Protein AF-A0A2U1ABF1-F1 (afdb_monomer_lite)

Sequence (364 aa):
KVMQVAENGKTTQSYSYDISGQLATADYGAGKETFLWDGLALLSRNNLKYVNEPAVTGGNPILAGDKMLFDDMLGNTLGVKDGEKFSAIDRDAFGELKPGEKPNLSVNFFTGKPEIDGLGYSFLFRNYRADLGKWQTSDPLGYPDGWNNLTYCNNASTVAFDSLGLAQGYCIDYVPTGNYDPYTGDPITTPTIVTCSKDKWNNFDFTAHYFVGNGAERTLTSMGLKSAVWEVIEKSVLYRKGGLEDQLNELARSAVNTSYKTGSVTLPTYNTRNTYDFSEASWPIRKATLMTASRISVSWSFDEARQVFDYTFTGGIDFTFHDVFSDPADLDSFGLDRLDFPHSNPFIITDNWSVTTSGSGYIE

Organism: NCBI:txid172901

Foldseek 3Di:
DDAFDDDPNHTQKGWDADLQQHTAKICRPVDIWGWDDDQLATQDIHPWGFDWDDALLGTAGQDTRQKGFDADNQRFGQWIDDPNDIDGFDADLLLHGDPPDDDPQSHGDDSNFTQDPPQGTDARQFTDDSVVQWTPDFAPLHALPHDPRIHALVPVSNAWHDSHSHATSFGQDFDQPVDADPPPRHGHTDRDRDLDQDLADASNSLQSCLQAVLQEAAECRSRNLVVLQVVCCVDPADPDDVHPQVVVVVVLQVPDDPVDQKDKDKDAWDKDWDWDASCRSYVQQGIWIKIKTWIKMKIWHQDPVVRKIKMKMKTKMKIKIKGKRADSVPCVVSVNVVNRRPSRDIYMYIDMDMDMDMDMDIGD

Radius of gyration: 29.71 Å; chains: 1; bounding box: 79×30×88 Å

pLDDT: mean 87.44, std 14.52, range [37.34, 98.56]

Secondary structure (DSSP, 8-state):
---EEEETTEEEEEEEE-TTS-EEEEE-SS-EEEEEEETTEEEEETTEEEEEE--TTS-EEEEETTEEEEE-TT--EEEEEETTEEEE--B-TTSPBSTTPPP-TTT-EETTEEEETTTEEE-SS-EEEGGGTEESS--TTSSTT-S-TTBSGGG-TTTEE-SSSSS-EEEEEEEEEEEE-TTT-PEEEEEEE-----SS--HHHHHHHHHHSTT--EETTTTT-HHHHHHHHIIIIISSTTSHHHHHHHHHHHH--TTSSEEEEEPPPEEEEEEEE-TTT-TTT-EEEEEEEEEEEEEEEEETTTTEEEEEEEEEEEEEEEEEE--SS-GGGGT-GGGS-TT---EEEEEEEEEEEEEEEEE-

Structure (mmCIF, N/CA/C/O backbone):
data_AF-A0A2U1ABF1-F1
#
_entry.id   AF-A0A2U1ABF1-F1
#
loop_
_atom_site.group_PDB
_atom_site.id
_atom_site.type_symbol
_atom_site.label_atom_id
_atom_site.label_alt_id
_atom_site.label_comp_id
_atom_site.label_asym_id
_atom_site.label_entity_id
_atom_site.label_seq_id
_atom_site.pdbx_PDB_ins_code
_atom_site.Cartn_x
_atom_site.Cartn_y
_atom_site.Cartn_z
_atom_site.occupancy
_atom_site.B_iso_or_equiv
_atom_site.auth_seq_id
_atom_site.auth_comp_id
_atom_site.auth_asym_id
_atom_site.auth_atom_id
_atom_site.pdbx_PDB_model_num
ATOM 1 N N . LYS A 1 1 ? 0.878 3.217 18.940 1.00 90.50 1 LYS A N 1
ATOM 2 C CA . LYS A 1 1 ? -0.203 3.105 19.953 1.00 90.50 1 LYS A CA 1
ATOM 3 C C . LYS A 1 1 ? 0.193 3.783 21.253 1.00 90.50 1 LYS A C 1
ATOM 5 O O . LYS A 1 1 ? 1.384 3.939 21.512 1.00 90.50 1 LYS A O 1
ATOM 10 N N . VAL A 1 2 ? -0.791 4.185 22.054 1.00 92.88 2 VAL A N 1
ATOM 11 C CA . VAL A 1 2 ? -0.559 4.783 23.376 1.00 92.88 2 VAL A CA 1
ATOM 12 C C . VAL A 1 2 ? -0.260 3.677 24.387 1.00 92.88 2 VAL A C 1
ATOM 14 O O . VAL A 1 2 ? -1.040 2.739 24.520 1.00 92.88 2 VAL A O 1
ATOM 17 N N . MET A 1 3 ? 0.865 3.786 25.096 1.00 94.19 3 MET A N 1
ATOM 18 C CA . MET A 1 3 ? 1.293 2.801 26.105 1.00 94.19 3 MET A CA 1
ATOM 19 C C . MET A 1 3 ? 0.981 3.241 27.539 1.00 94.19 3 MET A C 1
ATOM 21 O O . MET A 1 3 ? 0.850 2.409 28.430 1.00 94.19 3 MET A O 1
ATOM 25 N N . GLN A 1 4 ? 0.877 4.548 27.779 1.00 93.75 4 GLN A N 1
ATOM 26 C CA . GLN A 1 4 ? 0.606 5.107 29.099 1.00 93.75 4 GLN A CA 1
ATOM 27 C C . GLN A 1 4 ? 0.005 6.507 28.990 1.00 93.75 4 GLN A C 1
ATOM 29 O O . GLN A 1 4 ? 0.307 7.243 28.048 1.00 93.75 4 GLN A O 1
ATOM 34 N N . VAL A 1 5 ? -0.795 6.880 29.985 1.00 91.12 5 VAL A N 1
ATOM 35 C CA . VAL A 1 5 ? -1.262 8.249 30.227 1.00 91.12 5 VAL A CA 1
ATOM 36 C C . VAL A 1 5 ? -0.639 8.722 31.533 1.00 91.12 5 VAL A C 1
ATOM 38 O O . VAL A 1 5 ? -0.603 7.982 32.519 1.00 91.12 5 VAL A O 1
ATOM 41 N N . ALA A 1 6 ? -0.124 9.949 31.537 1.00 90.50 6 ALA A N 1
ATOM 42 C CA . ALA A 1 6 ? 0.472 10.557 32.714 1.00 90.50 6 ALA A CA 1
ATOM 43 C C . ALA A 1 6 ? -0.105 11.950 32.959 1.00 90.50 6 ALA A C 1
ATOM 45 O O . ALA A 1 6 ? -0.214 12.760 32.042 1.00 90.50 6 ALA A O 1
ATOM 46 N N . GLU A 1 7 ? -0.400 12.242 34.221 1.00 88.75 7 GLU A N 1
ATOM 47 C CA . GLU A 1 7 ? -0.808 13.561 34.692 1.00 88.75 7 GLU A CA 1
ATOM 48 C C . GLU A 1 7 ? 0.241 14.070 35.676 1.00 88.75 7 GLU A C 1
ATOM 50 O O . GLU A 1 7 ? 0.648 13.358 36.597 1.00 88.75 7 GLU A O 1
ATOM 55 N N . ASN A 1 8 ? 0.721 15.300 35.475 1.00 91.56 8 ASN A N 1
ATOM 56 C CA . ASN A 1 8 ? 1.749 15.919 36.322 1.00 91.56 8 ASN A CA 1
ATOM 57 C C . ASN A 1 8 ? 3.003 15.039 36.518 1.00 91.56 8 ASN A C 1
ATOM 59 O O . ASN A 1 8 ? 3.579 14.982 37.602 1.00 91.56 8 ASN A O 1
ATOM 63 N N . GLY A 1 9 ? 3.412 14.317 35.469 1.00 87.56 9 GLY A N 1
ATOM 64 C CA . GLY A 1 9 ? 4.584 13.435 35.491 1.00 87.56 9 GLY A CA 1
ATOM 65 C C . GLY A 1 9 ? 4.375 12.092 36.201 1.00 87.56 9 GLY A C 1
ATOM 66 O O . GLY A 1 9 ? 5.309 11.295 36.261 1.00 87.56 9 GLY A O 1
ATOM 67 N N . LYS A 1 10 ? 3.169 11.806 36.707 1.00 90.44 10 LYS A N 1
ATOM 68 C CA . LYS A 1 10 ? 2.809 10.508 37.282 1.00 90.44 10 LYS A CA 1
ATOM 69 C C . LYS A 1 10 ? 1.947 9.728 36.298 1.00 90.44 10 LYS A C 1
ATOM 71 O O . LYS A 1 10 ? 0.915 10.222 35.856 1.00 90.44 10 LYS A O 1
ATOM 76 N N . THR A 1 11 ? 2.343 8.493 36.004 1.00 91.06 11 THR A N 1
ATOM 77 C CA . THR A 1 11 ? 1.519 7.576 35.206 1.00 91.06 11 THR A CA 1
ATOM 78 C C . THR A 1 11 ? 0.228 7.276 35.959 1.00 91.06 11 THR A C 1
ATOM 80 O O . THR A 1 11 ? 0.268 6.805 37.098 1.00 91.06 11 THR A O 1
ATOM 83 N N . THR A 1 12 ? -0.901 7.600 35.339 1.00 92.94 12 THR A N 1
ATOM 84 C CA . THR A 1 12 ? -2.245 7.347 35.866 1.00 92.94 12 THR A CA 1
ATOM 85 C C . THR A 1 12 ? -2.840 6.086 35.263 1.00 92.94 12 THR A C 1
ATOM 87 O O . THR A 1 12 ? -3.609 5.407 35.936 1.00 92.94 12 THR A O 1
ATOM 90 N N . GLN A 1 13 ? -2.468 5.761 34.022 1.00 95.12 13 GLN A N 1
ATOM 91 C CA . GLN A 1 13 ? -2.978 4.599 33.301 1.00 95.12 13 GLN A CA 1
ATOM 92 C C . GLN A 1 13 ? -1.879 3.993 32.426 1.00 95.12 13 GLN A C 1
ATOM 94 O O . GLN A 1 13 ? -1.054 4.724 31.871 1.00 95.12 13 GLN A O 1
ATOM 99 N N . SER A 1 14 ? -1.866 2.672 32.278 1.00 96.50 14 SER A N 1
ATOM 100 C CA . SER A 1 14 ? -0.950 1.963 31.381 1.00 96.50 14 SER A CA 1
ATOM 101 C C . SER A 1 14 ? -1.667 0.880 30.588 1.00 96.50 14 SER A C 1
ATOM 103 O O . SER A 1 14 ? -2.605 0.248 31.072 1.00 96.50 14 SER A O 1
ATOM 105 N N . TYR A 1 15 ? -1.213 0.667 29.359 1.00 97.50 15 TYR A N 1
ATOM 106 C CA . TYR A 1 15 ? -1.810 -0.266 28.416 1.00 97.50 15 TYR A CA 1
ATOM 107 C C . TYR A 1 15 ? -0.736 -1.212 27.904 1.00 97.50 15 TYR A C 1
ATOM 109 O O . TYR A 1 15 ? 0.355 -0.781 27.524 1.00 97.50 15 TYR A O 1
ATOM 117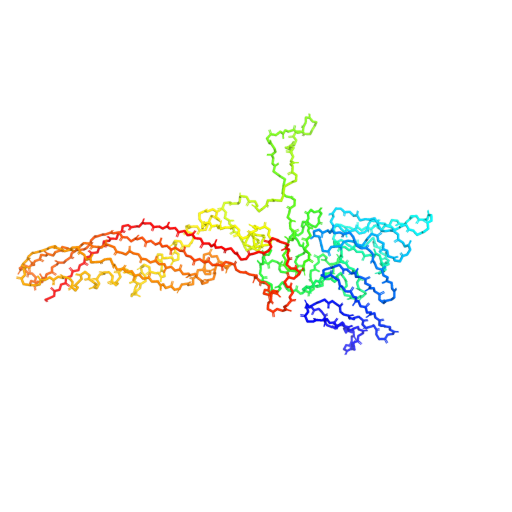 N N . SER A 1 16 ? -1.048 -2.504 27.890 1.00 97.12 16 SER A N 1
ATOM 118 C CA . SER A 1 16 ? -0.188 -3.517 27.288 1.00 97.12 16 SER A CA 1
ATOM 119 C C . SER A 1 16 ? -0.878 -4.134 26.084 1.00 97.12 16 SER A C 1
ATOM 121 O O . SER A 1 16 ? -2.104 -4.257 26.056 1.00 97.12 16 SER A O 1
ATOM 1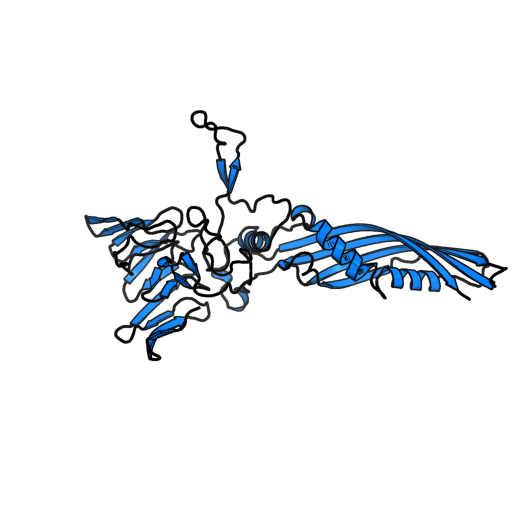23 N N . TYR A 1 17 ? -0.076 -4.509 25.098 1.00 95.75 17 TYR A N 1
ATOM 124 C CA . TYR A 1 17 ? -0.530 -5.099 23.851 1.00 95.75 17 TYR A CA 1
ATOM 125 C C . TYR A 1 17 ? 0.179 -6.434 23.651 1.00 95.75 17 TYR A C 1
ATOM 127 O O . TYR A 1 17 ? 1.306 -6.609 24.125 1.00 95.75 17 TYR A O 1
ATOM 135 N N . ASP A 1 18 ? -0.478 -7.374 22.982 1.00 91.00 18 ASP A N 1
ATOM 136 C CA . ASP A 1 18 ? 0.191 -8.589 22.528 1.00 91.00 18 ASP A CA 1
ATOM 137 C C . ASP A 1 18 ? 1.045 -8.318 21.273 1.00 91.00 18 ASP A C 1
ATOM 139 O O . ASP A 1 18 ? 1.141 -7.186 20.790 1.00 91.00 18 ASP A O 1
ATOM 143 N N . ILE A 1 19 ? 1.695 -9.361 20.748 1.00 83.44 19 ILE A N 1
ATOM 144 C CA . ILE A 1 19 ? 2.564 -9.244 19.567 1.00 83.44 19 ILE A CA 1
ATOM 145 C C . ILE A 1 19 ? 1.801 -8.836 18.301 1.00 83.44 19 ILE A C 1
ATOM 147 O O . ILE A 1 19 ? 2.404 -8.272 17.394 1.00 83.44 19 ILE A O 1
ATOM 151 N N . SER A 1 20 ? 0.485 -9.072 18.263 1.00 79.69 20 SER A N 1
ATOM 152 C CA . SER A 1 20 ? -0.373 -8.652 17.157 1.00 79.69 20 SER A CA 1
ATOM 153 C C . SER A 1 20 ? -0.715 -7.164 17.194 1.00 79.69 20 SER A C 1
ATOM 155 O O . SER A 1 20 ? -1.223 -6.608 16.225 1.00 79.69 20 SER A O 1
ATOM 157 N N . GLY A 1 21 ? -0.453 -6.511 18.328 1.00 88.44 21 GLY A N 1
ATOM 158 C CA . GLY A 1 21 ? -0.900 -5.157 18.604 1.00 88.44 21 GLY A CA 1
ATOM 159 C C . GLY A 1 21 ? -2.279 -5.101 19.256 1.00 88.44 21 GLY A C 1
ATOM 160 O O . GLY A 1 21 ? -2.718 -4.001 19.595 1.00 88.44 21 GLY A O 1
ATOM 161 N N . GLN A 1 22 ? -2.960 -6.225 19.503 1.00 92.81 22 GLN A N 1
ATOM 162 C CA . GLN A 1 22 ? -4.232 -6.212 20.225 1.00 92.81 22 GLN A CA 1
ATOM 163 C C . GLN A 1 22 ? -4.044 -5.781 21.675 1.00 92.81 22 GLN A C 1
ATOM 165 O O . GLN A 1 22 ? -3.045 -6.104 22.318 1.00 92.81 22 GLN A O 1
ATOM 170 N N . LEU A 1 23 ? -5.007 -5.019 22.205 1.00 97.06 23 LEU A N 1
ATOM 171 C CA . LEU A 1 23 ? -4.969 -4.593 23.604 1.00 97.06 23 LEU A CA 1
ATOM 172 C C . LEU A 1 23 ? -5.090 -5.830 24.494 1.00 97.06 23 LEU A C 1
ATOM 174 O O . LEU A 1 23 ? -6.103 -6.515 24.446 1.00 97.06 23 LEU A O 1
ATOM 178 N N . ALA A 1 24 ? -4.085 -6.098 25.320 1.00 97.25 24 ALA A N 1
ATOM 179 C CA . ALA A 1 24 ? -4.082 -7.226 26.243 1.00 97.25 24 ALA A CA 1
ATOM 180 C C . ALA A 1 24 ? -4.594 -6.806 27.625 1.00 97.25 24 ALA A C 1
ATOM 182 O O . ALA A 1 24 ? -5.421 -7.494 28.230 1.00 97.25 24 ALA A O 1
ATOM 183 N N . THR A 1 25 ? -4.125 -5.659 28.133 1.00 97.88 25 THR A N 1
ATOM 184 C CA . THR A 1 25 ? -4.545 -5.143 29.444 1.00 97.88 25 THR A CA 1
ATOM 185 C C . THR A 1 25 ? -4.620 -3.624 29.493 1.00 97.88 25 THR A C 1
ATOM 187 O O . THR A 1 25 ? -3.766 -2.953 28.916 1.00 97.88 25 THR A O 1
ATOM 190 N N . ALA A 1 26 ? -5.539 -3.099 30.302 1.00 97.62 26 ALA A N 1
ATOM 191 C CA . ALA A 1 26 ? -5.568 -1.699 30.730 1.00 97.62 26 ALA A CA 1
ATOM 192 C C . ALA A 1 26 ? -5.464 -1.642 32.260 1.00 97.62 26 ALA A C 1
ATOM 194 O O . ALA A 1 26 ? -6.229 -2.307 32.953 1.00 97.62 26 ALA A O 1
ATOM 195 N N . ASP A 1 27 ? -4.492 -0.910 32.792 1.00 96.75 27 ASP A N 1
ATOM 196 C CA . ASP A 1 27 ? -4.256 -0.744 34.227 1.00 96.75 27 ASP A CA 1
ATOM 197 C C . ASP A 1 27 ? -4.452 0.726 34.595 1.00 96.75 27 ASP A C 1
ATOM 199 O O . ASP A 1 27 ? -3.720 1.590 34.115 1.00 96.75 27 ASP A O 1
ATOM 203 N N . TYR A 1 28 ? -5.438 0.996 35.446 1.00 93.81 28 TYR A N 1
ATOM 204 C CA . TYR A 1 28 ? -5.833 2.334 35.890 1.00 93.81 28 TYR A CA 1
ATOM 205 C C . TYR A 1 28 ? -5.293 2.667 37.293 1.00 93.81 28 TYR A C 1
ATOM 207 O O . TYR A 1 28 ? -5.788 3.571 37.968 1.00 93.81 28 TYR A O 1
ATOM 215 N N . GLY A 1 29 ? -4.354 1.866 37.808 1.00 87.44 29 GLY A N 1
ATOM 216 C CA . GLY A 1 29 ? -3.793 1.948 39.158 1.00 87.44 29 GLY A CA 1
ATOM 217 C C . GLY A 1 29 ? -4.727 1.437 40.262 1.00 87.44 29 GLY A C 1
ATOM 218 O O . GLY A 1 29 ? -4.282 0.733 41.166 1.00 87.44 29 GLY A O 1
ATOM 219 N N . ALA A 1 30 ? -6.022 1.765 40.199 1.00 86.25 30 ALA A N 1
ATOM 220 C CA . ALA A 1 30 ? -7.047 1.283 41.134 1.00 86.25 30 ALA A CA 1
ATOM 221 C C . ALA A 1 30 ? -7.705 -0.037 40.692 1.00 86.25 30 ALA A C 1
ATOM 223 O O . ALA A 1 30 ? -8.377 -0.698 41.484 1.00 86.25 30 ALA A O 1
ATOM 224 N N . GLY A 1 31 ? -7.528 -0.416 39.429 1.00 91.00 31 GLY A N 1
ATOM 225 C CA . GLY A 1 31 ? -8.131 -1.597 38.834 1.00 91.00 31 GLY A CA 1
ATOM 226 C C . GLY A 1 31 ? -7.466 -1.934 37.510 1.00 91.00 31 GLY A C 1
ATOM 227 O O . GLY A 1 31 ? -6.832 -1.083 36.887 1.00 91.00 31 GLY A O 1
ATOM 228 N N . LYS A 1 32 ? -7.615 -3.191 37.095 1.00 95.44 32 LYS A N 1
ATOM 229 C CA . LYS A 1 32 ? -7.028 -3.719 35.869 1.00 95.44 32 LYS A CA 1
ATOM 230 C C . LYS A 1 32 ? -8.081 -4.453 35.061 1.00 95.44 32 LYS A C 1
ATOM 232 O O . LYS A 1 32 ? -8.878 -5.207 35.616 1.00 95.44 32 LYS A O 1
ATOM 237 N N . GLU A 1 33 ? -8.027 -4.262 33.754 1.00 97.56 33 GLU A N 1
ATOM 238 C CA . GLU A 1 33 ? -8.821 -4.987 32.782 1.00 97.56 33 GLU A CA 1
ATOM 239 C C . GLU A 1 33 ? -7.956 -5.897 31.922 1.00 97.56 33 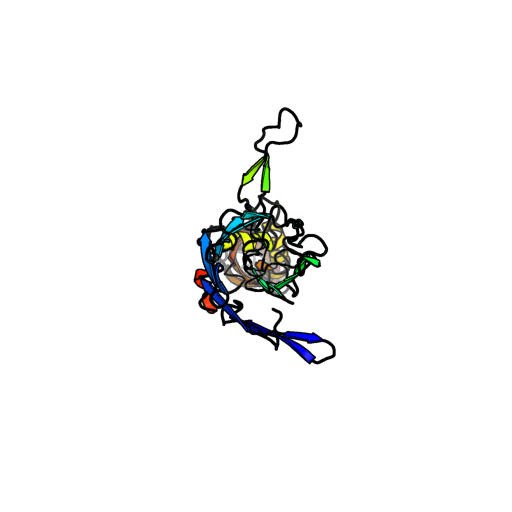GLU A C 1
ATOM 241 O O . GLU A 1 33 ? -6.790 -5.607 31.643 1.00 97.56 33 GLU A O 1
ATOM 246 N N . THR A 1 34 ? -8.548 -7.010 31.511 1.00 98.00 34 THR A N 1
ATOM 247 C CA . THR A 1 34 ? -7.959 -7.994 30.602 1.00 98.00 34 THR A CA 1
ATOM 248 C C . THR A 1 34 ? -8.888 -8.194 29.418 1.00 98.00 34 THR A C 1
ATOM 250 O O . THR A 1 34 ? -10.109 -8.195 29.583 1.00 98.00 34 THR A O 1
ATOM 253 N N . PHE A 1 35 ? -8.314 -8.347 28.232 1.00 98.19 35 PHE A N 1
ATOM 254 C CA . PHE A 1 35 ? -9.063 -8.474 26.989 1.00 98.19 35 PHE A CA 1
ATOM 255 C C . PHE A 1 35 ? -8.607 -9.730 26.247 1.00 98.19 35 PHE A C 1
ATOM 257 O O . PHE A 1 35 ? -7.421 -10.058 26.240 1.00 98.19 35 PHE A O 1
ATOM 264 N N . LEU A 1 36 ? -9.560 -10.441 25.650 1.00 96.62 36 LEU A N 1
ATOM 265 C CA . LEU A 1 36 ? -9.308 -11.596 24.792 1.00 96.62 36 LEU A CA 1
ATOM 266 C C . LEU A 1 36 ? -9.985 -11.359 23.452 1.00 96.62 36 LEU A C 1
ATOM 268 O O . LEU A 1 36 ? -11.142 -10.940 23.423 1.00 96.62 36 LEU A O 1
ATOM 272 N N . TRP A 1 37 ? -9.281 -11.680 22.374 1.00 94.00 37 TRP A N 1
ATOM 273 C CA . TRP A 1 37 ? -9.699 -11.405 21.006 1.00 94.00 37 TRP A CA 1
ATOM 274 C C . TRP A 1 37 ? -9.677 -12.682 20.164 1.00 94.00 37 TRP A C 1
ATOM 276 O O . TRP A 1 37 ? -8.871 -13.578 20.419 1.00 94.00 37 TRP A O 1
ATOM 286 N N . ASP A 1 38 ? -10.548 -12.741 19.162 1.00 87.69 38 ASP A N 1
ATOM 287 C CA . ASP A 1 38 ? -10.464 -13.665 18.029 1.00 87.69 38 ASP A CA 1
ATOM 288 C C . ASP A 1 38 ? -10.458 -12.833 16.751 1.00 87.69 38 ASP A C 1
ATOM 290 O O . ASP A 1 38 ? -11.449 -12.196 16.390 1.00 87.69 38 ASP A O 1
ATOM 294 N N . GLY A 1 39 ? -9.286 -12.738 16.133 1.00 84.94 39 GLY A N 1
ATOM 295 C CA . GLY A 1 39 ? -9.033 -11.724 15.125 1.00 84.94 39 GLY A CA 1
ATOM 296 C C . GLY A 1 39 ? -9.262 -10.310 15.682 1.00 84.94 39 GLY A C 1
ATOM 297 O O . GLY A 1 39 ? -8.635 -9.903 16.663 1.00 84.94 39 GLY A O 1
ATOM 298 N N . LEU A 1 40 ? -10.176 -9.562 15.058 1.00 87.88 40 LEU A N 1
ATOM 299 C CA . LEU A 1 40 ? -10.599 -8.227 15.497 1.00 87.88 40 LEU A CA 1
ATOM 300 C C . LEU A 1 40 ? -11.781 -8.247 16.483 1.00 87.88 40 LEU A C 1
ATOM 302 O O . LEU A 1 40 ? -12.087 -7.209 17.074 1.00 87.88 40 LEU A O 1
ATOM 306 N N . ALA A 1 41 ? -12.420 -9.402 16.688 1.00 91.19 41 ALA A N 1
ATOM 307 C CA . ALA A 1 41 ? -13.617 -9.521 17.505 1.00 91.19 41 ALA A CA 1
ATOM 308 C C . ALA A 1 41 ? -13.240 -9.666 18.983 1.00 91.19 41 ALA A C 1
ATOM 310 O O . ALA A 1 41 ? -12.468 -10.551 19.364 1.00 91.19 41 ALA A O 1
ATOM 311 N N . LEU A 1 42 ? -13.806 -8.818 19.844 1.00 96.12 42 LEU A N 1
ATOM 312 C CA . LEU A 1 42 ? -13.605 -8.933 21.287 1.00 96.12 42 LEU A CA 1
ATOM 313 C C . LEU A 1 42 ? -14.386 -10.146 21.808 1.00 96.12 42 LEU A C 1
ATOM 315 O O . LEU A 1 42 ? -15.607 -10.183 21.708 1.00 96.12 42 LEU A O 1
ATOM 319 N N . LEU A 1 43 ? -13.704 -11.133 22.391 1.00 96.56 43 LEU A N 1
ATOM 320 C CA . LEU A 1 43 ? -14.331 -12.317 22.991 1.00 96.56 43 LEU A CA 1
ATOM 321 C C . LEU A 1 43 ? -14.653 -12.124 24.470 1.00 96.56 43 LEU A C 1
ATOM 323 O O . LEU A 1 43 ? -15.676 -12.608 24.961 1.00 96.56 43 LEU A O 1
ATOM 327 N N . SER A 1 44 ? -13.779 -11.432 25.204 1.00 97.81 44 SER A N 1
ATOM 328 C CA . SER A 1 44 ? -14.036 -11.121 26.608 1.00 97.81 44 SER A CA 1
ATOM 329 C C . SER A 1 44 ? -13.330 -9.867 27.090 1.00 97.81 44 SER A C 1
ATOM 331 O O . SER A 1 44 ? -12.202 -9.587 26.693 1.00 97.81 44 SER A O 1
ATOM 333 N N . ARG A 1 45 ? -13.978 -9.180 28.031 1.00 97.69 45 ARG A N 1
ATOM 334 C CA . ARG A 1 45 ? -13.428 -8.093 28.844 1.00 97.69 45 ARG A CA 1
ATOM 335 C C . ARG A 1 45 ? -13.572 -8.502 30.304 1.00 97.69 45 ARG A C 1
ATOM 337 O O . ARG A 1 45 ? -14.684 -8.550 30.833 1.00 97.69 45 ARG A O 1
ATOM 344 N N . ASN A 1 46 ? -12.466 -8.835 30.958 1.00 97.00 46 ASN A N 1
ATOM 345 C CA . ASN A 1 46 ? -12.464 -9.530 32.245 1.00 97.00 46 ASN A CA 1
ATOM 346 C C . ASN A 1 46 ? -13.297 -10.820 32.170 1.00 97.00 46 ASN A C 1
ATOM 348 O O . ASN A 1 46 ? -13.052 -11.677 31.329 1.00 97.00 46 ASN A O 1
ATOM 352 N N . ASN A 1 47 ? -14.308 -10.944 33.032 1.00 96.44 47 ASN A N 1
ATOM 353 C CA . ASN A 1 47 ? -15.209 -12.093 33.072 1.00 96.44 47 ASN A CA 1
ATOM 354 C C . ASN A 1 47 ? -16.444 -11.926 32.169 1.00 96.44 47 ASN A C 1
ATOM 356 O O . ASN A 1 47 ? -17.232 -12.864 32.048 1.00 96.44 47 ASN A O 1
ATOM 360 N N . LEU A 1 48 ? -16.638 -10.750 31.559 1.00 98.12 48 LEU A N 1
ATOM 361 C CA . LEU A 1 48 ? -17.732 -10.515 30.624 1.00 98.12 48 LEU A CA 1
ATOM 362 C C . LEU A 1 48 ? -17.365 -11.110 29.267 1.00 98.12 48 LEU A C 1
ATOM 364 O O . LEU A 1 48 ? -16.311 -10.790 28.719 1.00 98.12 48 LEU A O 1
ATOM 368 N N . LYS A 1 49 ? -18.240 -11.963 28.740 1.00 98.31 49 LYS A N 1
ATOM 369 C CA . LYS A 1 49 ? -18.075 -12.612 27.438 1.00 98.31 49 LYS A CA 1
ATOM 370 C C . LYS A 1 49 ? -18.974 -11.965 26.401 1.00 98.31 49 LYS A C 1
ATOM 372 O O . LYS A 1 49 ? -20.092 -11.563 26.731 1.00 98.31 49 LYS A O 1
ATOM 377 N N . TYR A 1 50 ? -18.501 -11.955 25.166 1.00 98.25 50 TYR A N 1
ATOM 378 C CA . TYR A 1 50 ? -19.238 -11.441 24.026 1.00 98.25 50 TYR A CA 1
ATOM 379 C C . TYR A 1 50 ? -19.535 -12.553 23.024 1.00 98.25 50 TYR A C 1
ATOM 381 O O . TYR A 1 50 ? -18.744 -13.484 22.855 1.00 98.25 50 TYR A O 1
ATOM 389 N N . VAL A 1 51 ? -20.685 -12.446 22.362 1.00 97.62 51 VAL A N 1
ATOM 390 C CA . VAL A 1 51 ? -20.984 -13.203 21.142 1.00 97.62 51 VAL A CA 1
ATOM 391 C C . VAL A 1 51 ? -21.022 -12.201 20.009 1.00 97.62 51 VAL A C 1
ATOM 393 O O . VAL A 1 51 ? -21.765 -11.224 20.086 1.00 97.62 51 VAL A O 1
ATOM 396 N N . ASN A 1 52 ? -20.213 -12.447 18.986 1.00 94.50 52 ASN A N 1
ATOM 397 C CA . ASN A 1 52 ? -20.059 -11.544 17.857 1.00 94.50 52 ASN A CA 1
ATOM 398 C C . ASN A 1 52 ? -20.741 -12.119 16.619 1.00 94.50 52 ASN A C 1
ATOM 400 O O . ASN A 1 52 ? -20.698 -13.331 16.389 1.00 94.50 52 ASN A O 1
ATOM 404 N N . GLU A 1 53 ? -21.328 -11.247 15.810 1.00 88.50 53 GLU A N 1
ATOM 405 C CA . GLU A 1 53 ? -21.651 -11.573 14.427 1.00 88.50 53 GLU A CA 1
ATOM 406 C C . GLU A 1 53 ? -20.450 -11.278 13.513 1.00 88.50 53 GLU A C 1
ATOM 408 O O . GLU A 1 53 ? -19.676 -10.352 13.786 1.00 88.50 53 GLU A O 1
ATOM 413 N N . PRO A 1 54 ? -20.264 -12.040 12.421 1.00 80.00 54 PRO A N 1
ATOM 414 C CA . PRO A 1 54 ? -19.279 -11.695 11.404 1.00 80.00 54 PRO A CA 1
ATOM 415 C C . PRO A 1 54 ? -19.619 -10.343 10.767 1.00 80.00 54 PRO A C 1
ATOM 417 O O . PRO A 1 54 ? -20.704 -10.171 10.218 1.00 80.00 54 PRO A O 1
ATOM 420 N N . ALA A 1 55 ? -18.676 -9.402 10.797 1.00 76.19 55 ALA A N 1
ATOM 421 C CA . ALA A 1 55 ? -18.846 -8.073 10.220 1.00 76.19 55 ALA A CA 1
ATOM 422 C C . ALA A 1 55 ? -17.555 -7.602 9.543 1.00 76.19 55 ALA A C 1
ATOM 424 O O . ALA A 1 55 ? -16.455 -7.920 10.000 1.00 76.19 55 ALA A O 1
ATOM 425 N N . VAL A 1 56 ? -17.684 -6.795 8.484 1.00 69.25 56 VAL A N 1
ATOM 426 C CA . VAL A 1 56 ? -16.545 -6.207 7.744 1.00 69.25 56 VAL A CA 1
ATOM 427 C C . VAL A 1 56 ? -15.669 -5.297 8.613 1.00 69.25 56 VAL A C 1
ATOM 429 O O . VAL A 1 56 ? -14.499 -5.077 8.321 1.00 69.25 56 VAL A O 1
ATOM 432 N N . THR A 1 57 ? -16.219 -4.820 9.723 1.00 76.75 57 THR A N 1
ATOM 433 C CA . THR A 1 57 ? -15.544 -4.037 10.760 1.00 76.75 57 THR A CA 1
ATOM 434 C C . THR A 1 57 ? -14.668 -4.886 11.681 1.00 76.75 57 THR A C 1
ATOM 436 O O . THR A 1 57 ? -13.926 -4.322 12.481 1.00 76.75 57 THR A O 1
ATOM 439 N N . GLY A 1 58 ? -14.696 -6.218 11.566 1.00 74.31 58 GLY A N 1
ATOM 440 C CA . GLY A 1 58 ? -13.885 -7.128 12.377 1.00 74.31 58 GLY A CA 1
ATOM 441 C C . GLY A 1 58 ? -14.651 -7.909 13.447 1.00 74.31 58 GLY A C 1
ATOM 442 O O . GLY A 1 58 ? -14.027 -8.495 14.323 1.00 74.31 58 GLY A O 1
ATOM 443 N N . GLY A 1 59 ? -15.981 -7.931 13.369 1.00 84.00 59 GLY A N 1
ATOM 444 C CA . GLY A 1 59 ? -16.861 -8.620 14.312 1.00 84.00 59 GLY A CA 1
ATOM 445 C C . GLY A 1 59 ? -17.558 -7.648 15.259 1.00 84.00 59 GLY A C 1
ATOM 446 O O . GLY A 1 59 ? -16.900 -6.916 15.996 1.00 84.00 59 GLY A O 1
ATOM 447 N N . ASN A 1 60 ? -18.889 -7.655 15.226 1.00 91.88 60 ASN A N 1
ATOM 448 C CA . ASN A 1 60 ? -19.720 -6.765 16.034 1.00 91.88 60 ASN A CA 1
ATOM 449 C C . ASN A 1 60 ? -20.381 -7.559 17.172 1.00 91.88 60 ASN A C 1
ATOM 451 O O . ASN A 1 60 ? -20.979 -8.607 16.902 1.00 91.88 60 ASN A O 1
ATOM 455 N N . PRO A 1 61 ? -20.272 -7.125 18.438 1.00 95.44 61 PRO A N 1
ATOM 456 C CA . PRO A 1 61 ? -20.878 -7.848 19.547 1.00 95.44 61 PRO A CA 1
ATOM 457 C C . PRO A 1 61 ? -22.401 -7.704 19.551 1.00 95.44 61 PRO A C 1
ATOM 459 O O . PRO A 1 61 ? -22.921 -6.632 19.820 1.00 95.44 61 PRO A O 1
ATOM 462 N N . ILE A 1 62 ? -23.120 -8.813 19.377 1.00 96.75 62 ILE A N 1
ATOM 463 C CA . ILE A 1 62 ? -24.590 -8.865 19.476 1.00 96.75 62 ILE A CA 1
ATOM 464 C C . ILE A 1 62 ? -25.069 -9.265 20.877 1.00 96.75 62 ILE A C 1
ATOM 466 O O . ILE A 1 62 ? -26.215 -9.007 21.250 1.00 96.75 62 ILE A O 1
ATOM 470 N N . LEU A 1 63 ? -24.192 -9.886 21.676 1.00 97.69 63 LEU A N 1
ATOM 471 C CA . LEU A 1 63 ? -24.431 -10.180 23.089 1.00 97.69 63 LEU A CA 1
ATOM 472 C C . LEU A 1 63 ? -23.232 -9.774 23.942 1.00 97.69 63 LEU A C 1
ATOM 474 O O . LEU A 1 63 ? -22.090 -10.047 23.577 1.00 97.69 63 LEU A O 1
ATOM 478 N N . ALA A 1 64 ? -23.510 -9.219 25.120 1.00 97.69 64 ALA A N 1
ATOM 479 C CA . ALA A 1 64 ? -22.540 -8.958 26.179 1.00 97.69 64 ALA A CA 1
ATOM 480 C C . ALA A 1 64 ? -23.073 -9.546 27.494 1.00 97.69 64 ALA A C 1
ATOM 482 O O . ALA A 1 64 ? -23.864 -8.921 28.203 1.00 97.69 64 ALA A O 1
ATOM 483 N N . GLY A 1 65 ? -22.666 -10.775 27.816 1.00 96.75 65 GLY A N 1
ATOM 484 C CA . GLY A 1 65 ? -23.284 -11.546 28.895 1.00 96.75 65 GLY A CA 1
ATOM 485 C C . GLY A 1 65 ? -24.742 -11.885 28.574 1.00 96.75 65 GLY A C 1
ATOM 486 O O . GLY A 1 65 ? -25.013 -12.632 27.639 1.00 96.75 65 GLY A O 1
ATOM 487 N N . ASP A 1 66 ? -25.671 -11.350 29.360 1.00 95.88 66 ASP A N 1
ATOM 488 C CA . ASP A 1 66 ? -27.124 -11.491 29.205 1.00 95.88 66 ASP A CA 1
ATOM 489 C C . ASP A 1 66 ? -27.782 -10.329 28.441 1.00 95.88 66 ASP A C 1
ATOM 491 O O . ASP A 1 66 ? -28.987 -10.354 28.186 1.00 95.88 66 ASP A O 1
ATOM 495 N N . LYS A 1 67 ? -26.995 -9.324 28.046 1.00 97.62 67 LYS A N 1
ATOM 496 C CA . LYS A 1 67 ? -27.472 -8.146 27.318 1.00 97.62 67 LYS A CA 1
ATOM 497 C C . LYS A 1 67 ? -27.392 -8.362 25.819 1.00 97.62 67 LYS A C 1
ATOM 499 O O . LYS A 1 67 ? -26.390 -8.871 25.325 1.00 97.62 67 LYS A O 1
ATOM 504 N N . MET A 1 68 ? -28.415 -7.901 25.107 1.00 98.00 68 MET A N 1
ATOM 505 C CA . MET A 1 68 ? -28.440 -7.851 23.646 1.00 98.00 68 MET A CA 1
ATOM 506 C C . MET A 1 68 ? -28.076 -6.452 23.165 1.00 98.00 68 MET A C 1
ATOM 508 O O . MET A 1 68 ? -28.623 -5.466 23.662 1.00 98.00 68 MET A O 1
ATOM 512 N N . LEU A 1 69 ? -27.151 -6.379 22.217 1.00 97.94 69 LEU A N 1
ATOM 513 C CA . LEU A 1 69 ? -26.676 -5.142 21.612 1.00 97.94 69 LEU A CA 1
ATOM 514 C C . LEU A 1 69 ? -27.311 -4.994 20.229 1.00 97.94 69 LEU A C 1
ATOM 516 O O . LEU A 1 69 ? -27.525 -5.977 19.521 1.00 97.94 69 LEU A O 1
ATOM 520 N N . PHE A 1 70 ? -27.664 -3.760 19.885 1.00 96.50 70 PHE A N 1
ATOM 521 C CA . PHE A 1 70 ? -28.227 -3.401 18.591 1.00 96.50 70 PHE A CA 1
ATOM 522 C C . PHE A 1 70 ? -27.248 -2.473 17.898 1.00 96.50 70 PHE A C 1
ATOM 524 O O . PHE A 1 70 ? -27.076 -1.338 18.345 1.00 96.50 70 PHE A O 1
ATOM 531 N N . ASP A 1 71 ? -26.632 -2.954 16.825 1.00 94.06 71 ASP A N 1
ATOM 532 C CA . ASP A 1 71 ? -25.626 -2.210 16.080 1.00 94.06 71 ASP A CA 1
ATOM 533 C C . ASP A 1 71 ? -26.186 -1.653 14.761 1.00 94.06 71 ASP A C 1
ATOM 535 O O . ASP A 1 71 ? -27.160 -2.171 14.205 1.00 94.06 71 ASP A O 1
ATOM 539 N N . ASP A 1 72 ? -25.584 -0.571 14.263 1.00 89.38 72 ASP A N 1
ATOM 540 C CA . ASP A 1 72 ? -25.826 -0.075 12.907 1.00 89.38 72 ASP A CA 1
ATOM 541 C C . ASP A 1 72 ? -24.981 -0.814 11.853 1.00 89.38 72 ASP A C 1
ATOM 543 O O . ASP A 1 72 ? -24.183 -1.702 12.154 1.00 89.38 72 ASP A O 1
ATOM 547 N N . MET A 1 73 ? -25.129 -0.419 10.585 1.00 82.69 73 MET A N 1
ATOM 548 C CA . MET A 1 73 ? -24.407 -1.034 9.465 1.00 82.69 73 MET A CA 1
ATOM 549 C C . MET A 1 73 ? -22.880 -0.886 9.530 1.00 82.69 73 MET A C 1
ATOM 551 O O . MET A 1 73 ? -22.171 -1.623 8.847 1.00 82.69 73 MET A O 1
ATOM 555 N N . LEU A 1 74 ? -22.375 0.068 10.314 1.00 85.12 74 LEU A N 1
ATOM 556 C CA . LEU A 1 74 ? -20.948 0.279 10.524 1.00 85.12 74 LEU A CA 1
ATOM 557 C C . LEU A 1 74 ? -20.463 -0.391 11.810 1.00 85.12 74 LEU A C 1
ATOM 559 O O . LEU A 1 74 ? -19.267 -0.368 12.053 1.00 85.12 74 LEU A O 1
ATOM 563 N N . GLY A 1 75 ? -21.334 -1.010 12.614 1.00 89.81 75 GLY A N 1
ATOM 564 C CA . GLY A 1 75 ? -20.979 -1.646 13.883 1.00 89.81 75 GLY A CA 1
ATOM 565 C C . GLY A 1 75 ? -20.943 -0.696 15.079 1.00 89.81 75 GLY A C 1
ATOM 566 O O . GLY A 1 75 ? -20.200 -0.935 16.032 1.00 89.81 75 GLY A O 1
ATOM 567 N N . ASN A 1 76 ? -21.680 0.412 15.033 1.00 93.75 76 ASN A N 1
ATOM 568 C CA . ASN A 1 76 ? -21.874 1.277 16.193 1.00 93.75 76 ASN A CA 1
ATOM 569 C C . ASN A 1 76 ? -23.030 0.760 17.042 1.00 93.75 76 ASN A C 1
ATOM 571 O O . ASN A 1 76 ? -24.135 0.612 16.525 1.00 93.75 76 ASN A O 1
ATOM 575 N N . THR A 1 77 ? -22.827 0.586 18.348 1.00 96.00 77 THR A N 1
ATOM 576 C CA . THR A 1 77 ? -23.913 0.145 19.233 1.00 96.00 77 THR A CA 1
ATOM 577 C C . THR A 1 77 ? -24.909 1.272 19.492 1.00 96.00 77 THR A C 1
ATOM 579 O O . THR A 1 77 ? -24.638 2.220 20.230 1.00 96.00 77 THR A O 1
ATOM 582 N N . LEU A 1 78 ? -26.094 1.164 18.900 1.00 95.06 78 LEU A N 1
ATOM 583 C CA . LEU A 1 78 ? -27.191 2.128 19.010 1.00 95.06 78 LEU A CA 1
ATOM 584 C C . LEU A 1 78 ? -28.003 1.959 20.295 1.00 95.06 78 LEU A C 1
ATOM 586 O O . LEU A 1 78 ? -28.684 2.883 20.742 1.00 95.06 78 LEU A O 1
ATOM 590 N N . GLY A 1 79 ? -27.969 0.773 20.896 1.00 96.50 79 GLY A N 1
ATOM 591 C CA . GLY A 1 79 ? -28.686 0.528 22.133 1.00 96.50 79 GLY A CA 1
ATOM 592 C C . GLY A 1 79 ? -28.513 -0.876 22.675 1.00 96.50 79 GLY A C 1
ATOM 593 O O . GLY A 1 79 ? -27.974 -1.770 22.026 1.00 96.50 79 GLY A O 1
ATOM 594 N N . VAL A 1 80 ? -28.988 -1.049 23.903 1.00 97.81 80 VAL A N 1
ATOM 595 C CA . VAL A 1 80 ? -28.834 -2.280 24.671 1.00 97.81 80 VAL A CA 1
ATOM 596 C C . VAL A 1 80 ? -30.166 -2.685 25.268 1.00 97.81 80 VAL A C 1
ATOM 598 O O . VAL A 1 80 ? -30.839 -1.879 25.915 1.00 97.81 80 VAL A O 1
ATOM 601 N N . LYS A 1 81 ? -30.526 -3.954 25.088 1.00 97.75 81 LYS A N 1
ATOM 602 C CA . LYS A 1 81 ? -31.621 -4.600 25.805 1.00 97.75 81 LYS A CA 1
ATOM 603 C C . LYS A 1 81 ? -31.062 -5.420 26.968 1.00 97.75 81 LYS A C 1
ATOM 605 O O . LYS A 1 81 ? -30.276 -6.340 26.761 1.00 97.75 81 LYS A O 1
ATOM 610 N N . ASP A 1 82 ? -31.498 -5.077 28.174 1.00 96.56 82 ASP A N 1
ATOM 611 C CA . ASP A 1 82 ? -31.172 -5.737 29.439 1.00 96.56 82 ASP A CA 1
ATOM 612 C C . ASP A 1 82 ? -32.484 -6.205 30.089 1.00 96.56 82 ASP A C 1
ATOM 614 O O . ASP A 1 82 ? -33.310 -5.394 30.529 1.00 96.56 82 ASP A O 1
ATOM 618 N N . GLY A 1 83 ? -32.743 -7.515 30.034 1.00 93.81 83 GLY A N 1
ATOM 619 C CA . GLY A 1 83 ? -34.062 -8.076 30.328 1.00 93.81 83 GLY A CA 1
ATOM 620 C C . GLY A 1 83 ? -35.143 -7.470 29.425 1.00 93.81 83 GLY A C 1
ATOM 621 O O . GLY A 1 83 ? -35.044 -7.521 28.202 1.00 93.81 83 GLY A O 1
ATOM 622 N N . GLU A 1 84 ? -36.171 -6.862 30.017 1.00 94.06 84 GLU A N 1
ATOM 623 C CA . GLU A 1 84 ? -37.254 -6.190 29.277 1.00 94.06 84 GLU A CA 1
ATOM 624 C C . GLU A 1 84 ? -36.962 -4.712 28.962 1.00 94.06 84 GLU A C 1
ATOM 626 O O . GLU A 1 84 ? -37.744 -4.054 28.275 1.00 94.06 84 GLU A O 1
ATOM 631 N N . LYS A 1 85 ? -35.847 -4.155 29.456 1.00 96.94 85 LYS A N 1
ATOM 632 C CA . LYS A 1 85 ? -35.526 -2.734 29.293 1.00 96.94 85 LYS A CA 1
ATOM 633 C C . LYS A 1 85 ? -34.614 -2.517 28.093 1.00 96.94 85 LYS A C 1
ATOM 635 O O . LYS A 1 85 ? -33.514 -3.053 28.049 1.00 96.94 85 LYS A O 1
ATOM 640 N N . PHE A 1 86 ? -35.023 -1.636 27.184 1.00 96.50 86 PHE A N 1
ATOM 641 C CA . PHE A 1 86 ? -34.148 -1.078 26.154 1.00 96.50 86 PHE A CA 1
ATOM 642 C C . PHE A 1 86 ? -33.592 0.281 26.600 1.00 96.50 86 PHE A C 1
ATOM 644 O O . PHE A 1 86 ? -34.325 1.105 27.150 1.00 96.50 86 PHE A O 1
ATOM 651 N N . SER A 1 87 ? -32.300 0.511 26.375 1.00 95.44 87 SER A N 1
ATOM 652 C CA . SER A 1 87 ? -31.625 1.792 26.604 1.00 95.44 87 SER A CA 1
ATOM 653 C C . SER A 1 87 ? -30.882 2.190 25.330 1.00 95.44 87 SER A C 1
ATOM 655 O O . SER A 1 87 ? -29.997 1.457 24.893 1.00 95.44 87 SER A O 1
ATOM 657 N N . ALA A 1 88 ? -31.257 3.323 24.737 1.00 95.81 88 ALA A N 1
ATOM 658 C CA . ALA A 1 88 ? -30.567 3.884 23.578 1.00 95.81 88 ALA A CA 1
ATOM 659 C C . ALA A 1 88 ? -29.211 4.482 23.984 1.00 95.81 88 ALA A C 1
ATOM 661 O O . ALA A 1 88 ? -29.041 4.910 25.128 1.00 95.81 88 ALA A O 1
ATOM 662 N N . ILE A 1 89 ? -28.269 4.505 23.045 1.00 95.00 89 ILE A N 1
ATOM 663 C CA . ILE A 1 89 ? -26.967 5.157 23.177 1.00 95.00 89 ILE A CA 1
ATOM 664 C C . ILE A 1 89 ? -26.902 6.263 22.120 1.00 95.00 89 ILE A C 1
ATOM 666 O O . ILE A 1 89 ? -26.717 5.985 20.934 1.00 95.00 89 ILE A O 1
ATOM 670 N N . ASP A 1 90 ? -27.064 7.511 22.559 1.00 92.44 90 ASP A N 1
ATOM 671 C CA . ASP A 1 90 ? -27.003 8.688 21.692 1.00 92.44 90 ASP A CA 1
ATOM 672 C C . ASP A 1 90 ? -25.535 9.045 21.405 1.00 92.44 90 ASP A C 1
ATOM 674 O O . ASP A 1 90 ? -24.757 9.308 22.327 1.00 92.44 90 ASP A O 1
ATOM 678 N N . ARG A 1 91 ? -25.161 9.094 20.123 1.00 93.69 91 ARG A N 1
ATOM 679 C CA . ARG A 1 91 ? -23.811 9.458 19.671 1.00 93.69 91 ARG A CA 1
ATOM 680 C C . ARG A 1 91 ? -23.834 10.314 18.411 1.00 93.69 91 ARG A C 1
ATOM 682 O O . ARG A 1 91 ? -24.825 10.318 17.680 1.00 93.69 91 ARG A O 1
ATOM 689 N N . ASP A 1 92 ? -22.737 11.008 18.149 1.00 93.88 92 ASP A N 1
ATOM 690 C CA . ASP A 1 92 ? -22.518 11.721 16.896 1.00 93.88 92 ASP A CA 1
ATOM 691 C C . ASP A 1 92 ? -21.904 10.824 15.800 1.00 93.88 92 ASP A C 1
ATOM 693 O O . ASP A 1 92 ? -21.641 9.633 15.995 1.00 93.88 92 ASP A O 1
ATOM 697 N N . ALA A 1 93 ? -21.666 11.407 14.621 1.00 91.50 93 ALA A N 1
ATOM 698 C CA . ALA A 1 93 ? -21.076 10.707 13.481 1.00 91.50 93 ALA A CA 1
ATOM 699 C C . ALA A 1 93 ? -19.623 10.253 13.711 1.00 91.50 93 ALA A C 1
ATOM 701 O O . ALA A 1 93 ? -19.123 9.422 12.957 1.00 91.50 93 ALA A O 1
ATOM 702 N N . PHE A 1 94 ? -18.927 10.804 14.704 1.00 95.38 94 PHE A N 1
ATOM 703 C CA . PHE A 1 94 ? -17.548 10.472 15.053 1.00 95.38 94 PHE A CA 1
ATOM 704 C C . PHE A 1 94 ? -17.464 9.517 16.248 1.00 95.38 94 PHE A C 1
ATOM 706 O O . PHE A 1 94 ? -16.359 9.165 16.660 1.00 95.38 94 PHE A O 1
ATOM 713 N N . GLY A 1 95 ? -18.604 9.057 16.769 1.00 94.88 95 GLY A N 1
ATOM 714 C CA . GLY A 1 95 ? -18.683 8.109 17.873 1.00 94.88 95 GLY A CA 1
ATOM 715 C C . GLY A 1 95 ? -18.592 8.747 19.256 1.00 94.88 95 GLY A C 1
ATOM 716 O O . GLY A 1 95 ? -18.434 8.012 20.234 1.00 94.88 95 GLY A O 1
ATOM 717 N N . GLU A 1 96 ? -18.660 10.078 19.357 1.00 96.00 96 GLU A N 1
ATOM 718 C CA . GLU A 1 96 ? -18.719 10.779 20.637 1.00 96.00 96 GLU A CA 1
ATOM 719 C C . GLU A 1 96 ? -20.129 10.631 21.203 1.00 96.00 96 GLU A C 1
ATOM 721 O O . GLU A 1 96 ? -21.120 10.843 20.502 1.00 96.00 96 GLU A O 1
ATOM 726 N N . LEU A 1 97 ? -20.233 10.243 22.473 1.00 95.25 97 LEU A N 1
ATOM 727 C CA . LEU A 1 97 ? -21.522 10.207 23.148 1.00 95.25 97 LEU A CA 1
ATOM 728 C C . LEU A 1 97 ? -22.072 11.617 23.335 1.00 95.25 97 LEU A C 1
ATOM 730 O O . LEU A 1 97 ? -21.345 12.611 23.348 1.00 95.25 97 LEU A O 1
ATOM 734 N N . LYS A 1 98 ? -23.381 11.698 23.545 1.00 92.12 98 LYS A N 1
ATOM 735 C CA . LYS A 1 98 ? -24.040 12.955 23.879 1.00 92.12 98 LYS A CA 1
ATOM 736 C C . LYS A 1 98 ? -23.311 13.692 25.021 1.00 92.12 98 LYS A C 1
ATOM 738 O O . LYS A 1 98 ? -22.965 13.067 26.029 1.00 92.12 98 LYS A O 1
ATOM 743 N N . PRO A 1 99 ? -23.128 15.024 24.924 1.00 89.25 99 PRO A N 1
ATOM 744 C CA . PRO A 1 99 ? -22.396 15.786 25.929 1.00 89.25 99 PRO A CA 1
ATOM 745 C C . PRO A 1 99 ? -22.891 15.534 27.358 1.00 89.25 99 PRO A C 1
ATOM 747 O O . PRO A 1 99 ? -24.068 15.721 27.671 1.00 89.25 99 PRO A O 1
ATOM 750 N N . GLY A 1 100 ? -21.965 15.140 28.235 1.00 86.12 100 GLY A N 1
ATOM 751 C CA . GLY A 1 100 ? -22.236 14.845 29.644 1.00 86.12 100 GLY A CA 1
ATOM 752 C C . GLY A 1 100 ? -22.613 13.391 29.941 1.00 86.12 100 GLY A C 1
ATOM 753 O O . GLY A 1 100 ? -22.683 13.026 31.118 1.00 86.12 100 GLY A O 1
ATOM 754 N N . GLU A 1 101 ? -22.808 12.550 28.924 1.00 90.06 101 GLU A N 1
ATOM 755 C CA . GLU A 1 101 ? -22.965 11.110 29.111 1.00 90.06 101 GLU A CA 1
ATOM 756 C C . GLU A 1 101 ? -21.609 10.428 29.293 1.00 90.06 101 GLU A C 1
ATOM 758 O O . GLU A 1 101 ? -20.603 10.801 28.692 1.00 90.06 101 GLU A O 1
ATOM 763 N N . LYS A 1 102 ? -21.579 9.419 30.169 1.00 90.06 102 LYS A N 1
ATOM 764 C CA . LYS A 1 102 ? -20.404 8.570 30.358 1.00 90.06 102 LYS A CA 1
ATOM 765 C C . LYS A 1 102 ? -20.628 7.244 29.653 1.00 90.06 102 LYS A C 1
ATOM 767 O O . LYS A 1 102 ? -21.705 6.662 29.814 1.00 90.06 102 LYS A O 1
ATOM 772 N N . PRO A 1 103 ? -19.616 6.722 28.954 1.00 90.81 103 PRO A N 1
ATOM 773 C CA . PRO A 1 103 ? -19.763 5.465 28.258 1.00 90.81 103 PRO A CA 1
ATOM 774 C C . PRO A 1 103 ? -19.942 4.306 29.225 1.00 90.81 103 PRO A C 1
ATOM 776 O O . PRO A 1 103 ? -19.207 4.141 30.202 1.00 90.81 103 PRO A O 1
ATOM 779 N N . ASN A 1 104 ? -20.907 3.446 28.911 1.00 94.25 104 ASN A N 1
ATOM 780 C CA . ASN A 1 104 ? -20.920 2.111 29.472 1.00 94.25 104 ASN A CA 1
ATOM 781 C C . ASN A 1 104 ? -19.903 1.259 28.705 1.00 94.25 104 ASN A C 1
ATOM 783 O O . ASN A 1 104 ? -20.216 0.667 27.676 1.00 94.25 104 ASN A O 1
ATOM 787 N N . LEU A 1 105 ? -18.690 1.175 29.242 1.00 94.50 105 LEU A N 1
ATOM 788 C CA . LEU A 1 105 ? -17.550 0.507 28.613 1.00 94.50 105 LEU A CA 1
ATOM 789 C C . LEU A 1 105 ? -17.788 -0.986 28.289 1.00 94.50 105 LEU A C 1
ATOM 791 O O . LEU A 1 105 ? -17.073 -1.570 27.479 1.00 94.50 105 LEU A O 1
ATOM 795 N N . SER A 1 106 ? -18.790 -1.627 28.900 1.00 94.38 106 SER A N 1
ATOM 796 C CA . SER A 1 106 ? -19.151 -3.019 28.587 1.00 94.38 106 SER A CA 1
ATOM 797 C C . SER A 1 106 ? -19.929 -3.193 27.279 1.00 94.38 106 SER A C 1
ATOM 799 O O . SER A 1 106 ? -20.090 -4.315 26.818 1.00 94.38 106 SER A O 1
ATOM 801 N N . VAL A 1 107 ? -20.456 -2.108 26.712 1.00 96.00 107 VAL A N 1
ATOM 802 C CA . VAL A 1 107 ? -21.373 -2.147 25.560 1.00 96.00 107 VAL A CA 1
ATOM 803 C C . VAL A 1 107 ? -21.168 -0.986 24.590 1.00 96.00 107 VAL A C 1
ATOM 805 O O . VAL A 1 107 ? -21.856 -0.924 23.580 1.00 96.00 107 VAL A O 1
ATOM 808 N N . ASN A 1 108 ? -20.264 -0.045 24.881 1.00 96.12 108 ASN A N 1
ATOM 809 C CA . ASN A 1 108 ? -20.005 1.063 23.975 1.00 96.12 108 ASN A CA 1
ATOM 810 C C . ASN A 1 108 ? -18.976 0.665 22.913 1.00 96.12 108 ASN A C 1
ATOM 812 O O . ASN A 1 108 ? -17.766 0.745 23.149 1.00 96.12 108 ASN A O 1
ATOM 816 N N . PHE A 1 109 ? -19.476 0.239 21.753 1.00 96.94 109 PHE A N 1
ATOM 817 C CA . PHE A 1 109 ? -18.661 -0.050 20.580 1.00 96.94 109 PHE A CA 1
ATOM 818 C C . PHE A 1 109 ? -18.874 1.008 19.500 1.00 96.94 109 PHE A C 1
ATOM 820 O O . PHE A 1 109 ? -20.002 1.434 19.250 1.00 96.94 109 PHE A O 1
ATOM 827 N N . PHE A 1 110 ? -17.788 1.439 18.861 1.00 96.00 110 PHE A N 1
ATOM 828 C CA . PHE A 1 110 ? -17.803 2.278 17.663 1.00 96.00 110 PHE A CA 1
ATOM 829 C C . PHE A 1 110 ? -17.068 1.540 16.557 1.00 96.00 110 PHE A C 1
ATOM 831 O O . PHE A 1 110 ? -15.904 1.164 16.702 1.00 96.00 110 PHE A O 1
ATOM 838 N N . THR A 1 111 ? -17.754 1.285 15.454 1.00 93.25 111 THR A N 1
ATOM 839 C CA . THR A 1 111 ? -17.266 0.439 14.363 1.00 93.25 111 THR A CA 1
ATOM 840 C C . THR A 1 111 ? -16.730 -0.931 14.804 1.00 93.25 111 THR A C 1
ATOM 842 O O . THR A 1 111 ? -15.653 -1.385 14.401 1.00 93.25 111 THR A O 1
ATOM 845 N N . GLY A 1 112 ? -17.449 -1.560 15.737 1.00 93.00 112 GLY A N 1
ATOM 846 C CA . GLY A 1 112 ? -17.084 -2.829 16.365 1.00 93.00 112 GLY A CA 1
ATOM 847 C C . GLY A 1 112 ? -15.912 -2.742 17.351 1.00 93.00 112 GLY A C 1
ATOM 848 O O . GLY A 1 112 ? -15.490 -3.764 17.886 1.00 93.00 112 GLY A O 1
ATOM 849 N N . LYS A 1 113 ? -15.351 -1.552 17.621 1.00 96.25 113 LYS A N 1
ATOM 850 C CA . LYS A 1 113 ? -14.227 -1.385 18.559 1.00 96.25 113 LYS A CA 1
ATOM 851 C C . LYS A 1 113 ? -14.697 -0.946 19.939 1.00 96.25 113 LYS A C 1
ATOM 853 O O . LYS A 1 113 ? -15.473 0.004 20.020 1.00 96.25 113 LYS A O 1
ATOM 858 N N . PRO A 1 114 ? -14.218 -1.585 21.022 1.00 97.00 114 PRO A N 1
ATOM 859 C CA . PRO A 1 114 ? -14.600 -1.215 22.376 1.00 97.00 114 PRO A CA 1
ATOM 860 C C . PRO A 1 114 ? -13.967 0.115 22.780 1.00 97.00 114 PRO A C 1
ATOM 862 O O . PRO A 1 114 ? -12.798 0.382 22.477 1.00 97.00 114 PRO A O 1
ATOM 865 N N . GLU A 1 115 ? -14.715 0.911 23.537 1.00 96.81 115 GLU A N 1
ATOM 866 C CA . GLU A 1 115 ? -14.148 2.043 24.260 1.00 96.81 115 GLU A CA 1
ATOM 867 C C . GLU A 1 115 ? -13.406 1.597 25.525 1.00 96.81 115 GLU A C 1
ATOM 869 O O . GLU A 1 115 ? -13.869 0.759 26.312 1.00 96.81 115 GLU A O 1
ATOM 874 N N . ILE A 1 116 ? -12.240 2.200 25.727 1.00 96.31 116 ILE A N 1
ATOM 875 C CA . ILE A 1 116 ? -11.338 1.973 26.846 1.00 96.31 116 ILE A CA 1
ATOM 876 C C . ILE A 1 116 ? -11.138 3.308 27.560 1.00 96.31 116 ILE A C 1
ATOM 878 O O . ILE A 1 116 ? -10.831 4.319 26.921 1.00 96.31 116 ILE A O 1
ATOM 882 N N . ASP A 1 117 ? -11.320 3.310 28.881 1.00 92.25 117 ASP A N 1
ATOM 883 C CA . ASP A 1 117 ? -11.209 4.535 29.673 1.00 92.25 117 ASP A CA 1
ATOM 884 C C . ASP A 1 117 ? -9.827 5.172 29.479 1.00 92.25 117 ASP A C 1
ATOM 886 O O . ASP A 1 117 ? -8.828 4.465 29.374 1.00 92.25 117 ASP A O 1
ATOM 890 N N . GLY A 1 118 ? -9.789 6.497 29.330 1.00 90.00 118 GLY A N 1
ATOM 891 C CA . GLY A 1 118 ? -8.574 7.274 29.047 1.00 90.00 118 GLY A CA 1
ATOM 892 C C . GLY A 1 118 ? -7.886 7.030 27.690 1.00 90.00 118 GLY A C 1
ATOM 893 O O . GLY A 1 118 ? -7.048 7.840 27.287 1.00 90.00 118 GLY A O 1
ATOM 894 N N . LEU A 1 119 ? -8.233 5.969 26.958 1.00 94.44 119 LEU A N 1
ATOM 895 C CA . LEU A 1 119 ? -7.622 5.585 25.678 1.00 94.44 119 LEU A CA 1
ATOM 896 C C . LEU A 1 119 ? -8.537 5.847 24.470 1.00 94.44 119 LEU A C 1
ATOM 898 O O . LEU A 1 119 ? -8.040 6.000 23.353 1.00 94.44 119 LEU A O 1
ATOM 902 N N . GLY A 1 120 ? -9.851 5.924 24.677 1.00 96.00 120 GLY A N 1
ATOM 903 C CA . GLY A 1 120 ? -10.841 5.985 23.601 1.00 96.00 120 GLY A CA 1
ATOM 904 C C . GLY A 1 120 ? -11.073 4.613 22.964 1.00 96.00 120 GLY A C 1
ATOM 905 O O . GLY A 1 120 ? -10.909 3.578 23.612 1.00 96.00 120 GLY A O 1
ATOM 906 N N . TYR A 1 121 ? -11.451 4.581 21.689 1.00 97.38 121 TYR A N 1
ATOM 907 C CA . TYR A 1 121 ? -11.721 3.332 20.978 1.00 97.38 121 TYR A CA 1
ATOM 908 C C . TYR A 1 121 ? -10.415 2.636 20.565 1.00 97.38 121 TYR A C 1
ATOM 910 O O . TYR A 1 121 ? -9.522 3.247 19.964 1.00 97.38 121 TYR A O 1
ATOM 918 N N . SER A 1 122 ? -10.284 1.349 20.900 1.00 96.25 122 SER A N 1
ATOM 919 C CA . SER A 1 122 ? -9.067 0.569 20.636 1.00 96.25 122 SER A CA 1
ATOM 920 C C . SER A 1 122 ? -9.154 -0.180 19.307 1.00 96.25 122 SER A C 1
ATOM 922 O O . SER A 1 122 ? -9.883 -1.161 19.198 1.00 96.25 122 SER A O 1
ATOM 924 N N . PHE A 1 123 ? -8.355 0.246 18.327 1.00 95.06 123 PHE A N 1
ATOM 925 C CA . PHE A 1 123 ? -8.137 -0.458 17.060 1.00 95.06 123 PHE A CA 1
ATOM 926 C C . PHE A 1 123 ? -6.848 -1.281 17.144 1.00 95.06 123 PHE A C 1
ATOM 928 O O . PHE A 1 123 ? -6.086 -1.140 18.102 1.00 95.06 123 PHE A O 1
ATOM 935 N N . LEU A 1 124 ? -6.583 -2.137 16.157 1.00 92.19 124 LEU A N 1
ATOM 936 C CA . LEU A 1 124 ? -5.410 -3.015 16.156 1.00 92.19 124 LEU A CA 1
ATOM 937 C C . LEU A 1 124 ? -4.095 -2.223 16.128 1.00 92.19 124 LEU A C 1
ATOM 939 O O . LEU A 1 124 ? -3.215 -2.458 16.952 1.00 92.19 124 LEU A O 1
ATOM 943 N N . PHE A 1 125 ? -3.992 -1.212 15.266 1.00 92.06 125 PHE A N 1
ATOM 944 C CA . PHE A 1 125 ? -2.752 -0.452 15.071 1.00 92.06 125 PHE A CA 1
ATOM 945 C C . PHE A 1 125 ? -2.752 0.940 15.700 1.00 92.06 125 PHE A C 1
ATOM 947 O O . PHE A 1 125 ? -1.688 1.503 15.979 1.00 92.06 125 PHE A O 1
ATOM 954 N N . ARG A 1 126 ? -3.932 1.497 15.987 1.00 95.38 126 ARG A N 1
ATOM 955 C CA . ARG A 1 126 ? -4.093 2.847 16.545 1.00 95.38 126 ARG A CA 1
ATOM 956 C C . ARG A 1 126 ? -5.156 2.900 17.641 1.00 95.38 126 ARG A C 1
ATOM 958 O O . ARG A 1 126 ? -5.869 1.939 17.904 1.00 95.38 126 ARG A O 1
ATOM 965 N N . ASN A 1 127 ? -5.229 4.043 18.313 1.00 96.69 127 ASN A N 1
ATOM 966 C CA . ASN A 1 127 ? -6.277 4.367 19.277 1.00 96.69 127 ASN A CA 1
ATOM 967 C C . ASN A 1 127 ? -6.983 5.636 18.793 1.00 96.69 127 ASN A C 1
ATOM 969 O O . ASN A 1 127 ? -6.311 6.571 18.345 1.00 96.69 127 ASN A O 1
ATOM 973 N N . TYR A 1 128 ? -8.310 5.660 18.867 1.00 97.38 128 TYR A N 1
ATOM 974 C CA . TYR A 1 128 ? -9.143 6.727 18.318 1.00 97.38 128 TYR A CA 1
ATOM 975 C C . TYR A 1 128 ? -9.863 7.496 19.427 1.00 97.38 128 TYR A C 1
ATOM 977 O O . TYR A 1 128 ? -10.461 6.905 20.326 1.00 97.38 128 TYR A O 1
ATOM 985 N N . ARG A 1 129 ? -9.800 8.826 19.356 1.00 96.25 129 ARG A N 1
ATOM 986 C CA . ARG A 1 129 ? -10.460 9.756 20.273 1.00 96.25 129 ARG A CA 1
ATOM 987 C C . ARG A 1 129 ? -11.640 10.393 19.562 1.00 96.25 129 ARG A C 1
ATOM 989 O O . ARG A 1 129 ? -11.455 11.275 18.723 1.00 96.25 129 ARG A O 1
ATOM 996 N N . ALA A 1 130 ? -12.835 9.913 19.892 1.00 95.44 130 ALA A N 1
ATOM 997 C CA . ALA A 1 130 ? -14.069 10.370 19.268 1.00 95.44 130 ALA A CA 1
ATOM 998 C C . ALA A 1 130 ? -14.398 11.828 19.595 1.00 95.44 130 ALA A C 1
ATOM 1000 O O . ALA A 1 130 ? -14.768 12.569 18.696 1.00 95.44 130 ALA A O 1
ATOM 1001 N N . ASP A 1 131 ? -14.101 12.271 20.817 1.00 93.50 131 ASP A N 1
ATOM 1002 C CA . ASP A 1 131 ? -14.205 13.672 21.250 1.00 93.50 131 ASP A CA 1
ATOM 1003 C C . ASP A 1 131 ? -13.304 14.639 20.458 1.00 93.50 131 ASP A C 1
ATOM 1005 O O . ASP A 1 131 ? -13.496 15.852 20.473 1.00 93.50 131 ASP A O 1
ATOM 1009 N N . LEU A 1 132 ? -12.295 14.111 19.760 1.00 93.88 132 LEU A N 1
ATOM 1010 C CA . LEU A 1 132 ? -11.422 14.883 18.874 1.00 93.88 132 LEU A CA 1
ATOM 1011 C C . LEU A 1 132 ? -11.683 14.608 17.390 1.00 93.88 132 LEU A C 1
ATOM 1013 O O . LEU A 1 132 ? -11.111 15.302 16.544 1.00 93.88 132 LEU A O 1
ATOM 1017 N N . GLY A 1 133 ? -12.462 13.573 17.064 1.00 93.81 133 GLY A N 1
ATOM 1018 C CA . GLY A 1 133 ? -12.579 13.032 15.711 1.00 93.81 133 GLY A CA 1
ATOM 1019 C C . GLY A 1 133 ? -11.235 12.583 15.121 1.00 93.81 133 GLY A C 1
ATOM 1020 O O . GLY A 1 133 ? -11.006 12.743 13.918 1.00 93.81 133 GLY A O 1
ATOM 1021 N N . LYS A 1 134 ? -10.286 12.119 15.956 1.00 95.25 134 LYS A N 1
ATOM 1022 C CA . LYS A 1 134 ? -8.886 11.895 15.543 1.00 95.25 134 LYS A CA 1
ATOM 1023 C C . LYS A 1 134 ? -8.251 10.626 16.092 1.00 95.25 134 LYS A C 1
ATOM 1025 O O . LYS A 1 134 ? -8.482 10.212 17.227 1.00 95.25 134 LYS A O 1
ATOM 1030 N N . TRP A 1 135 ? -7.343 10.067 15.299 1.00 96.69 135 TRP A N 1
ATOM 1031 C CA . TRP A 1 135 ? -6.340 9.119 15.765 1.00 96.69 135 TRP A CA 1
ATOM 1032 C C . TRP A 1 135 ? -5.366 9.791 16.732 1.00 96.69 135 TRP A C 1
ATOM 1034 O O . TRP A 1 135 ? -4.978 10.944 16.549 1.00 96.69 135 TRP A O 1
ATOM 1044 N N . GLN A 1 136 ? -4.927 9.052 17.750 1.00 95.19 136 GLN A N 1
ATOM 1045 C CA . GLN A 1 136 ? -3.940 9.544 18.717 1.00 95.19 136 GLN A CA 1
ATOM 1046 C C . GLN A 1 136 ? -2.495 9.484 18.204 1.00 95.19 136 GLN A C 1
ATOM 1048 O O . GLN A 1 136 ? -1.604 10.099 18.785 1.00 95.19 136 GLN A O 1
ATOM 1053 N N . THR A 1 137 ? -2.244 8.727 17.137 1.00 94.00 137 THR A N 1
ATOM 1054 C CA . THR A 1 137 ? -0.924 8.583 16.518 1.00 94.00 137 THR A CA 1
ATOM 1055 C C . THR A 1 137 ? -1.048 8.623 15.005 1.00 94.00 137 THR A C 1
ATOM 1057 O O . THR A 1 137 ? -2.068 8.199 14.463 1.00 94.00 137 THR A O 1
ATOM 1060 N N . SER A 1 138 ? 0.014 9.069 14.337 1.00 92.25 138 SER A N 1
ATOM 1061 C CA . SER A 1 138 ? 0.166 8.949 12.885 1.00 92.25 138 SER A CA 1
ATOM 1062 C C . SER A 1 138 ? -0.043 7.507 12.414 1.00 92.25 138 SER A C 1
ATOM 1064 O O . SER A 1 138 ? 0.287 6.567 13.144 1.00 92.25 138 SER A O 1
ATOM 1066 N N . ASP A 1 139 ? -0.580 7.343 11.207 1.00 90.31 139 ASP A N 1
ATOM 1067 C CA . ASP A 1 139 ? -0.745 6.055 10.541 1.00 90.31 139 ASP A CA 1
ATOM 1068 C C . ASP A 1 139 ? 0.603 5.346 10.346 1.00 90.31 139 ASP A C 1
ATOM 1070 O O . ASP A 1 139 ? 1.528 5.928 9.759 1.00 90.31 139 ASP A O 1
ATOM 1074 N N . PRO A 1 140 ? 0.735 4.098 10.828 1.00 88.00 140 PRO A N 1
ATOM 1075 C CA . PRO A 1 140 ? 1.915 3.277 10.595 1.00 88.00 140 PRO A CA 1
ATOM 1076 C C . PRO A 1 140 ? 2.236 3.034 9.114 1.00 88.00 140 PRO A C 1
ATOM 1078 O O . PRO A 1 140 ? 3.413 2.889 8.788 1.00 88.00 140 PRO A O 1
ATOM 1081 N N . LEU A 1 141 ? 1.242 3.043 8.215 1.00 81.81 141 LEU A N 1
ATOM 1082 C CA . LEU A 1 141 ? 1.454 2.888 6.768 1.00 81.81 141 LEU A CA 1
ATOM 1083 C C . LEU A 1 141 ? 1.921 4.183 6.078 1.00 81.81 141 LEU A C 1
ATOM 1085 O O . LEU A 1 141 ? 2.104 4.223 4.860 1.00 81.81 141 LEU A O 1
ATOM 1089 N N . GLY A 1 142 ? 2.123 5.268 6.828 1.00 84.12 142 GLY A N 1
ATOM 1090 C CA . GLY A 1 142 ? 2.530 6.557 6.281 1.00 84.12 142 GLY A CA 1
ATOM 1091 C C . GLY A 1 142 ? 1.326 7.406 5.896 1.00 84.12 142 GLY A C 1
ATOM 1092 O O . GLY A 1 142 ? 0.738 8.029 6.767 1.00 84.12 142 GLY A O 1
ATOM 1093 N N . TYR A 1 143 ? 0.987 7.485 4.609 1.00 81.25 143 TYR A N 1
ATOM 1094 C CA . TYR A 1 143 ? -0.099 8.349 4.113 1.00 81.25 143 TYR A CA 1
ATOM 1095 C C . TYR A 1 143 ? -1.095 7.588 3.222 1.00 81.25 143 TYR A C 1
ATOM 1097 O O . TYR A 1 143 ? -1.330 8.019 2.087 1.00 81.25 143 TYR A O 1
ATOM 1105 N N . PRO A 1 144 ? -1.641 6.443 3.670 1.00 75.19 144 PRO A N 1
ATOM 1106 C CA . PRO A 1 144 ? -2.580 5.659 2.867 1.00 75.19 144 PRO A CA 1
ATOM 1107 C C . PRO A 1 144 ? -3.838 6.473 2.542 1.00 75.19 144 PRO A C 1
ATOM 1109 O O . PRO A 1 144 ? -4.227 6.559 1.382 1.00 75.19 144 PRO A O 1
ATOM 1112 N N . ASP A 1 145 ? -4.374 7.193 3.527 1.00 73.00 145 ASP A N 1
ATOM 1113 C CA . ASP A 1 145 ? -5.590 8.003 3.396 1.00 73.00 145 ASP A CA 1
ATOM 1114 C C . ASP A 1 145 ? -5.318 9.469 3.001 1.00 73.00 145 ASP A C 1
ATOM 1116 O O . ASP A 1 145 ? -6.232 10.287 2.965 1.00 73.00 145 ASP A O 1
ATOM 1120 N N . GLY A 1 146 ? -4.070 9.824 2.677 1.00 73.81 146 GLY A N 1
ATOM 1121 C CA . GLY A 1 146 ? -3.656 11.189 2.335 1.00 73.81 146 GLY A CA 1
ATOM 1122 C C . GLY A 1 146 ? -2.848 11.891 3.432 1.00 73.81 146 GLY A C 1
ATOM 1123 O O . GLY A 1 146 ? -2.375 11.274 4.381 1.00 73.81 146 GLY A O 1
ATOM 1124 N N . TRP A 1 147 ? -2.626 13.204 3.279 1.00 81.69 147 TRP A N 1
ATOM 1125 C CA . TRP A 1 147 ? -1.637 13.956 4.075 1.00 81.69 147 TRP A CA 1
ATOM 1126 C C . TRP A 1 147 ? -2.001 14.110 5.559 1.00 81.69 147 TRP A C 1
ATOM 1128 O O . TRP A 1 147 ? -1.122 14.217 6.418 1.00 81.69 147 TRP A O 1
ATOM 1138 N N . ASN A 1 148 ? -3.296 14.158 5.881 1.00 84.81 148 ASN A N 1
ATOM 1139 C CA . ASN A 1 148 ? -3.743 14.314 7.259 1.00 84.81 148 ASN A CA 1
ATOM 1140 C C . ASN A 1 148 ? -3.773 12.962 7.973 1.00 84.81 148 ASN A C 1
ATOM 1142 O O . ASN A 1 148 ? -4.782 12.265 8.004 1.00 84.81 148 ASN A O 1
ATOM 1146 N N . ASN A 1 149 ? -2.654 12.660 8.617 1.00 88.31 149 ASN A N 1
ATOM 1147 C CA . ASN A 1 149 ? -2.378 11.355 9.190 1.00 88.31 149 ASN A CA 1
ATOM 1148 C C . ASN A 1 149 ? -3.126 11.032 10.506 1.00 88.31 149 ASN A C 1
ATOM 1150 O O . ASN A 1 149 ? -2.914 9.991 11.127 1.00 88.31 149 ASN A O 1
ATOM 1154 N N . LEU A 1 150 ? -3.961 11.963 10.975 1.00 92.50 150 LEU A N 1
ATOM 1155 C CA . LEU A 1 150 ? -4.720 11.834 12.220 1.00 92.50 150 LEU A CA 1
ATOM 1156 C C . LEU A 1 150 ? -6.229 11.791 11.991 1.00 92.50 150 LEU A C 1
ATOM 1158 O O . LEU A 1 150 ? -6.975 11.587 12.944 1.00 92.50 150 LEU A O 1
ATOM 1162 N N . THR A 1 151 ? -6.702 12.019 10.769 1.00 90.25 151 THR A N 1
ATOM 1163 C CA . THR A 1 151 ? -8.138 12.018 10.494 1.00 90.25 151 THR A CA 1
ATOM 1164 C C . THR A 1 151 ? -8.673 10.592 10.424 1.00 90.25 151 THR A C 1
ATOM 1166 O O . THR A 1 151 ? -8.079 9.721 9.797 1.00 90.25 151 THR A O 1
ATOM 1169 N N . TYR A 1 152 ? -9.828 10.370 11.047 1.00 90.62 152 TYR A N 1
ATOM 1170 C CA . TYR A 1 152 ? -10.576 9.129 10.904 1.00 90.62 152 TYR A CA 1
ATOM 1171 C C . TYR A 1 152 ? -11.353 9.125 9.579 1.00 90.62 152 TYR A C 1
ATOM 1173 O O . TYR A 1 152 ? -12.156 10.028 9.331 1.00 90.62 152 TYR A O 1
ATOM 1181 N N . CYS A 1 153 ? -11.092 8.131 8.722 1.00 85.81 153 CYS A N 1
ATOM 1182 C CA . CYS A 1 153 ? -11.807 7.869 7.463 1.00 85.81 153 CYS A CA 1
ATOM 1183 C C . CYS A 1 153 ? -12.012 9.095 6.557 1.00 85.81 153 CYS A C 1
ATOM 1185 O O . CYS A 1 153 ? -13.097 9.283 6.012 1.00 85.81 153 CYS A O 1
ATOM 1187 N N . ASN A 1 154 ? -11.021 9.984 6.440 1.00 83.44 154 ASN A N 1
ATOM 1188 C CA . ASN A 1 154 ? -11.140 11.229 5.663 1.00 83.44 154 ASN A CA 1
ATOM 1189 C C . ASN A 1 154 ? -12.379 12.090 5.998 1.00 83.44 154 ASN A C 1
ATOM 1191 O O . ASN A 1 154 ? -12.895 12.807 5.144 1.00 83.44 154 ASN A O 1
ATOM 1195 N N . ASN A 1 155 ? -12.836 12.049 7.256 1.00 84.94 155 ASN A N 1
ATOM 1196 C CA . ASN A 1 155 ? -14.067 12.684 7.747 1.00 84.94 155 ASN A CA 1
ATOM 1197 C C . ASN A 1 155 ? -15.368 12.146 7.108 1.00 84.94 155 ASN A C 1
ATOM 1199 O O . ASN A 1 155 ? -16.408 12.792 7.205 1.00 84.94 155 ASN A O 1
ATOM 1203 N N . ALA A 1 156 ? -15.337 10.964 6.488 1.00 83.50 156 ALA A N 1
ATOM 1204 C CA . ALA A 1 156 ? -16.494 10.273 5.917 1.00 83.50 156 ALA A CA 1
ATOM 1205 C C . ALA A 1 156 ? -17.074 9.215 6.879 1.00 83.50 156 ALA A C 1
ATOM 1207 O O . ALA A 1 156 ? -17.532 8.158 6.452 1.00 83.50 156 ALA A O 1
ATOM 1208 N N . SER A 1 157 ? -17.045 9.481 8.188 1.00 85.88 157 SER A N 1
ATOM 1209 C CA . SER A 1 157 ? -17.374 8.510 9.245 1.00 85.88 157 SER A CA 1
ATOM 1210 C C . SER A 1 157 ? -18.824 8.008 9.238 1.00 85.88 157 SER A C 1
ATOM 1212 O O . SER A 1 157 ? -19.134 7.018 9.891 1.00 85.88 157 SER A O 1
ATOM 1214 N N . THR A 1 158 ? -19.720 8.656 8.489 1.00 82.06 158 THR A N 1
ATOM 1215 C CA . THR A 1 158 ? -21.111 8.213 8.305 1.00 82.06 158 THR A CA 1
ATOM 1216 C C . THR A 1 158 ? -21.270 7.100 7.269 1.00 82.06 158 THR A C 1
ATOM 1218 O O . THR A 1 158 ? -22.322 6.468 7.222 1.00 82.06 158 THR A O 1
ATOM 1221 N N . VAL A 1 159 ? -20.266 6.876 6.416 1.00 73.81 159 VAL A N 1
ATOM 1222 C CA . VAL A 1 159 ? -20.328 5.934 5.280 1.00 73.81 159 VAL A CA 1
ATOM 1223 C C . VAL A 1 159 ? -19.065 5.081 5.129 1.00 73.81 159 VAL A C 1
ATOM 1225 O O . VAL A 1 159 ? -18.958 4.309 4.176 1.00 73.81 159 VAL A O 1
ATOM 1228 N N . ALA A 1 160 ? -18.106 5.236 6.041 1.00 78.31 160 ALA A N 1
ATOM 1229 C CA . ALA A 1 160 ? -16.832 4.539 6.034 1.00 78.31 160 ALA A CA 1
ATOM 1230 C C . ALA A 1 160 ? -16.372 4.213 7.455 1.00 78.31 160 ALA A C 1
ATOM 1232 O O . ALA A 1 160 ? -16.711 4.913 8.411 1.00 78.31 160 ALA A O 1
ATOM 1233 N N . PHE A 1 161 ? -15.565 3.166 7.570 1.00 82.38 161 PHE A N 1
ATOM 1234 C CA . PHE A 1 161 ? -14.942 2.726 8.815 1.00 82.38 161 PHE A CA 1
ATOM 1235 C C . PHE A 1 161 ? -13.453 2.450 8.573 1.00 82.38 161 PHE A C 1
ATOM 1237 O O . PHE A 1 161 ? -12.998 2.488 7.443 1.00 82.38 161 PHE A O 1
ATOM 1244 N N . ASP A 1 162 ? -12.661 2.185 9.609 1.00 87.62 162 ASP A N 1
ATOM 1245 C CA . ASP A 1 162 ? -11.268 1.720 9.482 1.00 87.62 162 ASP A CA 1
ATOM 1246 C C . ASP A 1 162 ? -11.122 0.494 10.380 1.00 87.62 162 ASP A C 1
ATOM 1248 O O . ASP A 1 162 ? -11.068 0.624 11.596 1.00 87.62 162 ASP A O 1
ATOM 1252 N N . SER A 1 163 ? -11.140 -0.719 9.824 1.00 82.31 163 SER A N 1
ATOM 1253 C CA . SER A 1 163 ? -11.178 -1.943 10.642 1.00 82.31 163 SER A CA 1
ATOM 1254 C C . SER A 1 163 ? -9.923 -2.122 11.504 1.00 82.31 163 SER A C 1
ATOM 1256 O O . SER A 1 163 ? -10.019 -2.607 12.635 1.00 82.31 163 SER A O 1
ATOM 1258 N N . LEU A 1 164 ? -8.760 -1.713 10.993 1.00 84.81 164 LEU A N 1
ATOM 1259 C CA . LEU A 1 164 ? -7.443 -1.990 11.571 1.00 84.81 164 LEU A CA 1
ATOM 1260 C C . LEU A 1 164 ? -6.855 -0.777 12.309 1.00 84.81 164 LEU A C 1
ATOM 1262 O O . LEU A 1 164 ? -6.017 -0.925 13.202 1.00 84.81 164 LEU A O 1
ATOM 1266 N N . GLY A 1 165 ? -7.308 0.426 11.976 1.00 89.06 165 GLY A N 1
ATOM 1267 C CA . GLY A 1 165 ? -6.622 1.666 12.292 1.00 89.06 165 GLY A CA 1
ATOM 1268 C C . GLY A 1 165 ? -5.419 1.893 11.376 1.00 89.06 165 GLY A C 1
ATOM 1269 O O . GLY A 1 165 ? -4.382 2.285 11.902 1.00 89.06 165 GLY A O 1
ATOM 1270 N N . LEU A 1 166 ? -5.532 1.629 10.070 1.00 84.50 166 LEU A N 1
ATOM 1271 C CA . LEU A 1 166 ? -4.451 1.789 9.075 1.00 84.50 166 LEU A CA 1
ATOM 1272 C C . LEU A 1 166 ? -4.882 2.428 7.751 1.00 84.50 166 LEU A C 1
ATOM 1274 O O . LEU A 1 166 ? -4.046 2.935 7.021 1.00 84.50 166 LEU A O 1
ATOM 1278 N N . ALA A 1 167 ? -6.138 2.293 7.355 1.00 78.38 167 ALA A N 1
ATOM 1279 C CA . ALA A 1 167 ? -6.639 2.844 6.103 1.00 78.38 167 ALA A CA 1
ATOM 1280 C C . ALA A 1 167 ? -8.160 2.815 6.147 1.00 78.38 167 ALA A C 1
ATOM 1282 O O . ALA A 1 167 ? -8.750 1.944 6.789 1.00 78.38 167 ALA A O 1
ATOM 1283 N N . GLN A 1 168 ? -8.805 3.719 5.421 1.00 74.62 168 GLN A N 1
ATOM 1284 C CA . GLN A 1 168 ? -10.257 3.758 5.309 1.00 74.62 168 GLN A CA 1
ATOM 1285 C C . GLN A 1 168 ? -10.820 2.425 4.755 1.00 74.62 168 GLN A C 1
ATOM 1287 O O . GLN A 1 168 ? -10.863 2.157 3.560 1.00 74.62 168 GLN A O 1
ATOM 1292 N N . GLY A 1 169 ? -11.313 1.560 5.628 1.00 60.56 169 GLY A N 1
ATOM 1293 C CA . GLY A 1 169 ? -12.087 0.380 5.271 1.00 60.56 169 GLY A CA 1
ATOM 1294 C C . GLY A 1 169 ? -13.391 0.781 4.585 1.00 60.56 169 GLY A C 1
ATOM 1295 O O . GLY A 1 169 ? -14.354 1.151 5.245 1.00 60.56 169 GLY A O 1
ATOM 1296 N N . TYR A 1 170 ? -13.405 0.657 3.257 1.00 56.25 170 TYR A N 1
ATOM 1297 C CA . TYR A 1 170 ? -14.538 0.885 2.356 1.00 56.25 170 TYR A CA 1
ATOM 1298 C C . TYR A 1 170 ? -15.149 2.297 2.403 1.00 56.25 170 TYR A C 1
ATOM 1300 O O . TYR A 1 170 ? -15.587 2.807 3.429 1.00 56.25 170 TYR A O 1
ATOM 1308 N N . CYS A 1 171 ? -15.280 2.909 1.228 1.00 43.56 171 CYS A N 1
ATOM 1309 C CA . CYS A 1 171 ? -16.343 3.876 0.993 1.00 43.56 171 CYS A CA 1
ATOM 1310 C C . CYS A 1 171 ? -17.530 3.116 0.392 1.00 43.56 171 CYS A C 1
ATOM 1312 O O . CYS A 1 171 ? -17.359 2.298 -0.515 1.00 43.56 171 CYS A O 1
ATOM 1314 N N . ILE A 1 172 ? -18.739 3.371 0.893 1.00 44.81 172 ILE A N 1
ATOM 1315 C CA . ILE A 1 172 ? -19.937 3.151 0.085 1.00 44.81 172 ILE A CA 1
ATOM 1316 C C . ILE A 1 172 ? -19.877 4.215 -1.007 1.00 44.81 172 ILE A C 1
ATOM 1318 O O . ILE A 1 172 ? -20.243 5.363 -0.761 1.00 44.81 172 ILE A O 1
ATOM 1322 N N . ASP A 1 173 ? -19.345 3.857 -2.176 1.00 41.97 173 ASP A N 1
ATOM 1323 C CA . ASP A 1 173 ? -19.411 4.745 -3.326 1.00 41.97 173 ASP A CA 1
ATOM 1324 C C . ASP A 1 173 ? -20.724 4.500 -4.066 1.00 41.97 173 ASP A C 1
ATOM 1326 O O . ASP A 1 173 ? -21.157 3.369 -4.327 1.00 41.97 173 ASP A O 1
ATOM 1330 N N . TYR A 1 174 ? -21.391 5.605 -4.341 1.00 43.19 174 TYR A N 1
ATOM 1331 C CA . TYR A 1 174 ? -22.722 5.645 -4.898 1.00 43.19 174 TYR A CA 1
ATOM 1332 C C . TYR A 1 174 ? -22.593 5.716 -6.417 1.00 43.19 174 TYR A C 1
ATOM 1334 O O . TYR A 1 174 ? -22.465 6.797 -6.986 1.00 43.19 174 TYR A O 1
ATOM 1342 N N . VAL A 1 175 ? -22.622 4.568 -7.097 1.00 42.94 175 VAL A N 1
ATOM 1343 C CA . VAL A 1 175 ? -22.594 4.566 -8.566 1.00 42.94 175 VAL A CA 1
ATOM 1344 C C . VAL A 1 175 ? -23.967 5.018 -9.070 1.00 42.94 175 VAL A C 1
ATOM 1346 O O . VAL A 1 175 ? -24.964 4.364 -8.741 1.00 42.94 175 VAL A O 1
ATOM 1349 N N . PRO A 1 176 ? -24.065 6.103 -9.863 1.00 47.09 176 PRO A N 1
ATOM 1350 C CA . PRO A 1 176 ? -25.318 6.480 -10.498 1.00 47.09 176 PRO A CA 1
ATOM 1351 C C . PRO A 1 176 ? -25.763 5.336 -11.408 1.00 47.09 176 PRO A C 1
ATOM 1353 O O . PRO A 1 176 ? -25.079 4.990 -12.369 1.00 47.09 176 PRO A O 1
ATOM 1356 N N . THR A 1 177 ? -26.925 4.751 -11.134 1.00 51.88 177 THR A N 1
ATOM 1357 C CA . THR A 1 177 ? -27.466 3.627 -11.923 1.00 51.88 177 THR A CA 1
ATOM 1358 C C . THR A 1 177 ? -27.979 4.046 -13.308 1.00 51.88 177 THR A C 1
ATOM 1360 O O . THR A 1 177 ? -28.546 3.236 -14.037 1.00 51.88 177 THR A O 1
ATOM 1363 N N . GLY A 1 178 ? -27.817 5.322 -13.675 1.00 51.19 178 GLY A N 1
ATOM 1364 C CA . GLY A 1 178 ? -28.443 5.938 -14.846 1.00 51.19 178 GLY A CA 1
ATOM 1365 C C . GLY A 1 178 ? -29.927 6.276 -14.649 1.00 51.19 178 GLY A C 1
ATOM 1366 O O . GLY A 1 178 ? -30.534 6.852 -15.548 1.00 51.19 178 GLY A O 1
ATOM 1367 N N . ASN A 1 179 ? -30.499 5.965 -13.480 1.00 56.53 179 ASN A N 1
ATOM 1368 C CA . ASN A 1 179 ? -31.867 6.311 -13.099 1.00 56.53 179 ASN A CA 1
ATOM 1369 C C . ASN A 1 179 ? -31.876 7.494 -12.121 1.00 56.53 179 ASN A C 1
ATOM 1371 O O . ASN A 1 179 ? -30.933 7.666 -11.352 1.00 56.53 179 ASN A O 1
ATOM 1375 N N . TYR A 1 180 ? -32.953 8.282 -12.129 1.00 62.97 180 TYR A N 1
ATOM 1376 C CA . TYR A 1 180 ? -33.165 9.420 -11.229 1.00 62.97 180 TYR A CA 1
ATOM 1377 C C . TYR A 1 180 ? -34.387 9.172 -10.340 1.00 62.97 180 TYR A C 1
ATOM 1379 O O . TYR A 1 180 ? -35.373 8.588 -10.797 1.00 62.97 180 TYR A O 1
ATOM 1387 N N . ASP A 1 181 ? -34.321 9.605 -9.082 1.00 59.00 181 ASP A N 1
ATOM 1388 C CA . ASP A 1 181 ? -35.439 9.588 -8.147 1.00 59.00 181 ASP A CA 1
ATOM 1389 C C . ASP A 1 181 ? -36.552 10.489 -8.716 1.00 59.00 181 ASP A C 1
ATOM 1391 O O . ASP A 1 181 ? -36.312 11.668 -8.992 1.00 59.00 181 ASP A O 1
ATOM 1395 N N . PRO A 1 182 ? -37.769 9.966 -8.936 1.00 46.62 182 PRO A N 1
ATOM 1396 C CA . PRO A 1 182 ? -38.833 10.715 -9.596 1.00 46.62 182 PRO A CA 1
ATOM 1397 C C . PRO A 1 182 ? -39.429 11.843 -8.735 1.00 46.62 182 PRO A C 1
ATOM 1399 O O . PRO A 1 182 ? -40.204 12.646 -9.256 1.00 46.62 182 PRO A O 1
ATOM 1402 N N . TYR A 1 183 ? -39.101 11.911 -7.443 1.00 59.19 183 TYR A N 1
ATOM 1403 C CA . TYR A 1 183 ? -39.586 12.919 -6.502 1.00 59.19 183 TYR A CA 1
ATOM 1404 C C . TYR A 1 183 ? -38.543 13.994 -6.192 1.00 59.19 183 TYR A C 1
ATOM 1406 O O . TYR A 1 183 ? -38.924 15.154 -6.029 1.00 59.19 183 TYR A O 1
ATOM 1414 N N . THR A 1 184 ? -37.256 13.640 -6.119 1.00 62.84 184 THR A N 1
ATOM 1415 C CA . THR A 1 184 ? -36.181 14.604 -5.808 1.00 62.84 184 THR A CA 1
ATOM 1416 C C . THR A 1 184 ? -35.344 15.005 -7.022 1.00 62.84 184 THR A C 1
ATOM 1418 O O . THR A 1 184 ? -34.755 16.083 -7.019 1.00 62.84 184 THR A O 1
ATOM 1421 N N . GLY A 1 185 ? -35.331 14.195 -8.086 1.00 61.75 185 GLY A N 1
ATOM 1422 C CA . GLY A 1 185 ? -34.495 14.415 -9.269 1.00 61.75 185 GLY A CA 1
ATOM 1423 C C . GLY A 1 185 ? -33.020 14.057 -9.065 1.00 61.75 185 GLY A C 1
ATOM 1424 O O . GLY A 1 185 ? -32.210 14.311 -9.956 1.00 61.75 185 GLY A O 1
ATOM 1425 N N . ASP A 1 186 ? -32.669 13.463 -7.924 1.00 57.28 186 ASP A N 1
ATOM 1426 C CA . ASP A 1 186 ? -31.311 13.008 -7.634 1.00 57.28 186 ASP A CA 1
ATOM 1427 C C . ASP A 1 186 ? -31.025 11.667 -8.326 1.00 57.28 186 ASP A C 1
ATOM 1429 O O . ASP A 1 186 ? -31.938 10.864 -8.517 1.00 57.28 186 ASP A O 1
ATOM 1433 N N . PRO A 1 187 ? -29.778 11.377 -8.729 1.00 51.53 187 PRO A N 1
ATOM 1434 C CA . PRO A 1 187 ? -29.432 10.063 -9.259 1.00 51.53 187 PRO A CA 1
ATOM 1435 C C . PRO A 1 187 ? -29.700 8.967 -8.215 1.00 51.53 187 PRO A C 1
ATOM 1437 O O . PRO A 1 187 ? -29.252 9.058 -7.075 1.00 51.53 187 PRO A O 1
ATOM 1440 N N . ILE A 1 188 ? -30.393 7.900 -8.621 1.00 51.81 188 ILE A N 1
ATOM 1441 C CA . ILE A 1 188 ? -30.545 6.684 -7.820 1.00 51.81 188 ILE A CA 1
ATOM 1442 C C . ILE A 1 188 ? -29.205 5.964 -7.829 1.00 51.81 188 ILE A C 1
ATOM 1444 O O . ILE A 1 188 ? -28.683 5.579 -8.885 1.00 51.81 188 ILE A O 1
ATOM 1448 N N . THR A 1 189 ? -28.663 5.757 -6.643 1.00 45.72 189 THR A N 1
ATOM 1449 C CA . THR A 1 189 ? -27.338 5.196 -6.450 1.00 45.72 189 THR A CA 1
ATOM 1450 C C . THR A 1 189 ? -27.439 3.838 -5.765 1.00 45.72 189 THR A C 1
ATOM 1452 O O . THR A 1 189 ? -28.189 3.651 -4.808 1.00 45.72 189 THR A O 1
ATOM 1455 N N . THR A 1 190 ? -26.708 2.851 -6.278 1.00 37.34 190 THR A N 1
ATOM 1456 C CA . THR A 1 190 ? -26.574 1.545 -5.617 1.00 37.34 190 THR A CA 1
ATOM 1457 C C . THR A 1 190 ? -25.277 1.514 -4.824 1.00 37.34 190 THR A C 1
ATOM 1459 O O . THR A 1 190 ? -24.242 1.878 -5.387 1.00 37.34 190 THR A O 1
ATOM 1462 N N . PRO A 1 191 ? -25.297 1.068 -3.555 1.00 39.53 191 PRO A N 1
ATOM 1463 C CA . PRO A 1 191 ? -24.074 0.864 -2.802 1.00 39.53 191 PRO A CA 1
ATOM 1464 C C . PRO A 1 191 ? -23.296 -0.277 -3.456 1.00 39.53 191 PRO A C 1
ATOM 1466 O O . PRO A 1 191 ? -23.751 -1.420 -3.499 1.00 39.53 191 PRO A O 1
ATOM 1469 N N . THR A 1 192 ? -22.123 0.040 -3.985 1.00 39.84 192 THR A N 1
ATOM 1470 C CA . THR A 1 192 ? -21.182 -0.955 -4.496 1.00 39.84 192 THR A CA 1
ATOM 1471 C C . THR A 1 192 ? -19.853 -0.781 -3.780 1.00 39.84 192 THR A C 1
ATOM 1473 O O . THR A 1 192 ? -19.408 0.337 -3.537 1.00 39.84 192 THR A O 1
ATOM 1476 N N . ILE A 1 193 ? -19.214 -1.900 -3.446 1.00 43.62 193 ILE A N 1
ATOM 1477 C CA . ILE A 1 193 ? -17.803 -1.930 -3.067 1.00 43.62 193 ILE A CA 1
ATOM 1478 C C . ILE A 1 193 ? -17.031 -1.591 -4.341 1.00 43.62 193 ILE A C 1
ATOM 1480 O O . ILE A 1 193 ? -16.859 -2.447 -5.208 1.00 43.62 193 ILE A O 1
ATOM 1484 N N . VAL A 1 194 ? -16.645 -0.329 -4.510 1.00 46.41 194 VAL A N 1
ATOM 1485 C CA . VAL A 1 194 ? -15.884 0.106 -5.681 1.00 46.41 194 VAL A CA 1
ATOM 1486 C C . VAL A 1 194 ? -14.587 0.725 -5.190 1.00 46.41 194 VAL A C 1
ATOM 1488 O O . VAL A 1 194 ? -14.583 1.789 -4.578 1.00 46.41 194 VAL A O 1
ATOM 1491 N N . THR A 1 195 ? -13.463 0.085 -5.506 1.00 47.31 195 THR A N 1
ATOM 1492 C CA . THR A 1 195 ? -12.238 0.831 -5.795 1.00 47.31 195 THR A CA 1
ATOM 1493 C C . THR A 1 195 ? -12.554 1.634 -7.051 1.00 47.31 195 THR A C 1
ATOM 1495 O O . THR A 1 195 ? -12.501 1.115 -8.164 1.00 47.31 195 THR A O 1
ATOM 1498 N N . CYS A 1 196 ? -13.096 2.839 -6.857 1.00 40.41 196 CYS A N 1
ATOM 1499 C CA . CYS A 1 196 ? -13.618 3.693 -7.917 1.00 40.41 196 CYS A CA 1
ATOM 1500 C C . CYS A 1 196 ? -12.682 3.687 -9.130 1.00 40.41 196 CYS A C 1
ATOM 1502 O O . CYS A 1 196 ? -11.458 3.764 -9.001 1.00 40.41 196 CYS A O 1
ATOM 1504 N N . SER A 1 197 ? -13.268 3.593 -10.324 1.00 47.56 197 SER A N 1
ATOM 1505 C CA . SER A 1 197 ? -12.582 3.891 -11.576 1.00 47.56 197 SER A CA 1
ATOM 1506 C C . SER A 1 197 ? -12.188 5.370 -11.565 1.00 47.56 197 SER A C 1
ATOM 1508 O O . SER A 1 197 ? -12.901 6.224 -12.086 1.00 47.56 197 SER A O 1
ATOM 1510 N N . LYS A 1 198 ? -11.092 5.681 -10.879 1.00 58.03 198 LYS A N 1
ATOM 1511 C CA . LYS A 1 198 ? -10.430 6.978 -10.896 1.00 58.03 198 LYS A CA 1
ATOM 1512 C C . LYS A 1 198 ? -9.528 7.043 -12.117 1.00 58.03 198 LYS A C 1
ATOM 1514 O O . LYS A 1 198 ? -8.892 6.052 -12.472 1.00 58.03 198 LYS A O 1
ATOM 1519 N N . ASP A 1 199 ? -9.385 8.241 -12.674 1.00 70.38 199 ASP A N 1
ATOM 1520 C CA . ASP A 1 199 ? -8.417 8.513 -13.744 1.00 70.38 199 ASP A CA 1
ATOM 1521 C C . ASP A 1 199 ? -6.970 8.234 -13.311 1.00 70.38 199 ASP A C 1
ATOM 1523 O O . ASP A 1 199 ? -6.102 8.073 -14.165 1.00 70.38 199 ASP A O 1
ATOM 1527 N N . LYS A 1 200 ? -6.701 8.202 -11.994 1.00 83.94 200 LYS A N 1
ATOM 1528 C CA . LYS A 1 200 ? -5.398 7.898 -11.397 1.00 83.94 200 LYS A CA 1
ATOM 1529 C C . LYS A 1 200 ? -5.545 7.342 -9.978 1.00 83.94 200 LYS A C 1
ATOM 1531 O O . LYS A 1 200 ? -6.172 7.978 -9.132 1.00 83.94 200 LYS A O 1
ATOM 1536 N N . TRP A 1 201 ? -4.931 6.191 -9.715 1.00 86.56 201 TRP A N 1
ATOM 1537 C CA . TRP A 1 201 ? -4.843 5.594 -8.381 1.00 86.56 201 TRP A CA 1
ATOM 1538 C C . TRP A 1 201 ? -3.953 6.419 -7.447 1.00 86.56 201 TRP A C 1
ATOM 1540 O O . TRP A 1 201 ? -2.914 6.949 -7.853 1.00 86.56 201 TRP A O 1
ATOM 1550 N N . ASN A 1 202 ? -4.342 6.483 -6.178 1.00 80.25 202 ASN A N 1
ATOM 1551 C CA . ASN A 1 202 ? -3.553 7.020 -5.072 1.00 80.25 202 ASN A CA 1
ATOM 1552 C C . ASN A 1 202 ? -3.163 5.899 -4.083 1.00 80.25 202 ASN A C 1
ATOM 1554 O O . ASN A 1 202 ? -3.481 4.736 -4.308 1.00 80.25 202 ASN A O 1
ATOM 1558 N N . ASN A 1 203 ? -2.481 6.238 -2.982 1.00 81.88 203 ASN A N 1
ATOM 1559 C CA . ASN A 1 203 ? -2.030 5.256 -1.982 1.00 81.88 203 ASN A CA 1
ATOM 1560 C C . ASN A 1 203 ? -3.172 4.375 -1.450 1.00 81.88 203 ASN A C 1
ATOM 1562 O O . ASN A 1 203 ? -2.999 3.166 -1.321 1.00 81.88 203 ASN A O 1
ATOM 1566 N N . PHE A 1 204 ? -4.334 4.982 -1.205 1.00 77.44 204 PHE A N 1
ATOM 1567 C CA . PHE A 1 204 ? -5.531 4.290 -0.754 1.00 77.44 204 PHE A CA 1
ATOM 1568 C C . PHE A 1 204 ? -5.962 3.201 -1.737 1.00 77.44 204 PHE A C 1
ATOM 1570 O O . PHE A 1 204 ? -6.266 2.091 -1.321 1.00 77.44 204 PHE A O 1
ATOM 1577 N N . ASP A 1 205 ? -5.945 3.486 -3.041 1.00 80.06 205 ASP A N 1
ATOM 1578 C CA . ASP A 1 205 ? -6.419 2.545 -4.060 1.00 80.06 205 ASP A CA 1
ATOM 1579 C C . ASP A 1 205 ? -5.545 1.274 -4.132 1.00 80.06 205 ASP A C 1
ATOM 1581 O O . ASP A 1 205 ? -6.074 0.176 -4.309 1.00 80.06 205 ASP A O 1
ATOM 1585 N N . PHE A 1 206 ? -4.227 1.394 -3.910 1.00 85.06 206 PHE A N 1
ATOM 1586 C CA . PHE A 1 206 ? -3.324 0.237 -3.802 1.00 85.06 206 PHE A CA 1
ATOM 1587 C C . PHE A 1 206 ? -3.652 -0.620 -2.579 1.00 85.06 206 PHE A C 1
ATOM 1589 O O . PHE A 1 206 ? -3.825 -1.832 -2.697 1.00 85.06 206 PHE A O 1
ATOM 1596 N N . THR A 1 207 ? -3.765 0.016 -1.412 1.00 78.06 207 THR A N 1
ATOM 1597 C CA . THR A 1 207 ? -4.081 -0.658 -0.150 1.00 78.06 207 THR A CA 1
ATOM 1598 C C . THR A 1 207 ? -5.468 -1.305 -0.196 1.00 78.06 207 THR A C 1
ATOM 1600 O O . THR A 1 207 ? -5.627 -2.457 0.194 1.00 78.06 207 THR A O 1
ATOM 1603 N N . ALA A 1 208 ? -6.466 -0.619 -0.750 1.00 75.25 208 ALA A N 1
ATOM 1604 C CA . ALA A 1 208 ? -7.804 -1.162 -0.935 1.00 75.25 208 ALA A CA 1
ATOM 1605 C C . ALA A 1 208 ? -7.789 -2.375 -1.877 1.00 75.25 208 ALA A C 1
ATOM 1607 O O . ALA A 1 208 ? -8.345 -3.420 -1.542 1.00 75.25 208 ALA A O 1
ATOM 1608 N N . HIS A 1 209 ? -7.115 -2.282 -3.030 1.00 77.69 209 HIS A N 1
ATOM 1609 C CA . HIS A 1 209 ? -7.018 -3.408 -3.965 1.00 77.69 209 HIS A CA 1
ATOM 1610 C C . HIS A 1 209 ? -6.221 -4.588 -3.389 1.00 77.69 209 HIS A C 1
ATOM 1612 O O . HIS A 1 209 ? -6.557 -5.725 -3.704 1.00 77.69 209 HIS A O 1
ATOM 1618 N N . TYR A 1 210 ? -5.248 -4.365 -2.500 1.00 80.12 210 TYR A N 1
ATOM 1619 C CA . TYR A 1 210 ? -4.625 -5.454 -1.739 1.00 80.12 210 TYR A CA 1
ATOM 1620 C C . TYR A 1 210 ? -5.667 -6.217 -0.913 1.00 80.12 210 TYR A C 1
ATOM 1622 O O . TYR A 1 210 ? -5.803 -7.423 -1.090 1.00 80.12 210 TYR A O 1
ATOM 1630 N N . PHE A 1 211 ? -6.449 -5.513 -0.085 1.00 71.38 211 PHE A N 1
ATOM 1631 C CA . PHE A 1 211 ? -7.400 -6.130 0.847 1.00 71.38 211 PHE A CA 1
ATOM 1632 C C . PHE A 1 211 ? -8.604 -6.807 0.168 1.00 71.38 211 PHE A C 1
ATOM 1634 O O . PHE A 1 211 ? -9.146 -7.778 0.698 1.00 71.38 211 PHE A O 1
ATOM 1641 N N . VAL A 1 212 ? -9.066 -6.291 -0.979 1.00 66.94 212 VAL A N 1
ATOM 1642 C CA . VAL A 1 212 ? -10.350 -6.723 -1.582 1.00 66.94 212 VAL A CA 1
ATOM 1643 C C . VAL A 1 212 ? -10.257 -7.113 -3.052 1.00 66.94 212 VAL A C 1
ATOM 1645 O O . VAL A 1 212 ? -11.196 -7.677 -3.608 1.00 66.94 212 VAL A O 1
ATOM 1648 N N . GLY A 1 213 ? -9.132 -6.824 -3.703 1.00 70.81 213 GLY A N 1
ATOM 1649 C CA . GLY A 1 213 ? -8.913 -7.089 -5.122 1.00 70.81 213 GLY A CA 1
ATOM 1650 C C . GLY A 1 213 ? -8.624 -8.552 -5.440 1.00 70.81 213 GLY A C 1
ATOM 1651 O O . GLY A 1 213 ? -8.475 -8.883 -6.617 1.00 70.81 213 GLY A O 1
ATOM 1652 N N . ASN A 1 214 ? -8.553 -9.424 -4.425 1.00 73.62 214 ASN A N 1
ATOM 1653 C CA . ASN A 1 214 ? -8.364 -10.868 -4.571 1.00 73.62 214 ASN A CA 1
ATOM 1654 C C . ASN A 1 214 ? -7.118 -11.219 -5.407 1.00 73.62 214 ASN A C 1
ATOM 1656 O O . ASN A 1 214 ? -7.145 -12.128 -6.237 1.00 73.62 214 ASN A O 1
ATOM 1660 N N . GLY A 1 215 ? -6.051 -10.426 -5.254 1.00 78.62 215 GLY A N 1
ATOM 1661 C CA . GLY A 1 215 ? -4.787 -10.607 -5.973 1.00 78.62 215 GLY A CA 1
ATOM 1662 C C . GLY A 1 215 ? -4.876 -10.348 -7.480 1.00 78.62 215 GLY A C 1
ATOM 1663 O O . GLY A 1 215 ? -3.958 -10.708 -8.216 1.00 78.62 215 GLY A O 1
ATOM 1664 N N . ALA A 1 216 ? -5.975 -9.758 -7.969 1.00 82.38 216 ALA A N 1
ATOM 1665 C CA . ALA A 1 216 ? -6.165 -9.533 -9.395 1.00 82.38 216 ALA A CA 1
ATOM 1666 C C . ALA A 1 216 ? -5.078 -8.603 -9.950 1.00 82.38 216 ALA A C 1
ATOM 1668 O O . ALA A 1 216 ? -4.870 -7.502 -9.437 1.00 82.38 216 ALA A O 1
ATOM 1669 N N . GLU A 1 217 ? -4.412 -9.041 -11.017 1.00 91.25 217 GLU A N 1
ATOM 1670 C CA . GLU A 1 217 ? -3.372 -8.265 -11.690 1.00 91.25 217 GLU A CA 1
ATOM 1671 C C . GLU A 1 217 ? -3.918 -6.922 -12.197 1.00 91.25 217 GLU A C 1
ATOM 1673 O O . GLU A 1 217 ? -5.057 -6.816 -12.670 1.00 91.25 217 GLU A O 1
ATOM 1678 N N . ARG A 1 218 ? -3.081 -5.885 -12.114 1.00 91.88 218 ARG A N 1
ATOM 1679 C CA . ARG A 1 218 ? -3.385 -4.546 -12.619 1.00 91.88 218 ARG A CA 1
ATOM 1680 C C . ARG A 1 218 ? -2.329 -4.084 -13.600 1.00 91.88 218 ARG A C 1
ATOM 1682 O O . ARG A 1 218 ? -1.153 -4.401 -13.469 1.00 91.88 218 ARG A O 1
ATOM 1689 N N . THR A 1 219 ? -2.749 -3.269 -14.562 1.00 94.94 219 THR A N 1
ATOM 1690 C CA . THR A 1 219 ? -1.805 -2.553 -15.420 1.00 94.94 219 THR A CA 1
ATOM 1691 C C . THR A 1 219 ? -1.631 -1.114 -14.966 1.00 94.94 219 THR A C 1
ATOM 1693 O O . THR A 1 219 ? -2.586 -0.512 -14.466 1.00 94.94 219 THR A O 1
ATOM 1696 N N . LEU A 1 220 ? -0.455 -0.514 -15.182 1.00 95.44 220 LEU A N 1
ATOM 1697 C CA . LEU A 1 220 ? -0.268 0.925 -14.929 1.00 95.44 220 LEU A CA 1
ATOM 1698 C C . LEU A 1 220 ? -1.278 1.769 -15.721 1.00 95.44 220 LEU A C 1
ATOM 1700 O O . LEU A 1 220 ? -1.729 2.802 -15.235 1.00 95.44 220 LEU A O 1
ATOM 1704 N N . THR A 1 221 ? -1.674 1.303 -16.906 1.00 92.44 221 THR A N 1
ATOM 1705 C CA . THR A 1 221 ? -2.762 1.863 -17.716 1.00 92.44 221 THR A CA 1
ATOM 1706 C C . THR A 1 221 ? -4.083 1.853 -16.952 1.00 92.44 221 THR A C 1
ATOM 1708 O O . THR A 1 221 ? -4.709 2.899 -16.818 1.00 92.44 221 THR A O 1
ATOM 1711 N N . SER A 1 222 ? -4.490 0.701 -16.404 1.00 87.75 222 SER A N 1
ATOM 1712 C CA . SER A 1 222 ? -5.744 0.574 -15.642 1.00 87.75 222 SER A CA 1
ATOM 1713 C C . SER A 1 222 ? -5.766 1.397 -14.351 1.00 87.75 222 SER A C 1
ATOM 1715 O O . SER A 1 222 ? -6.838 1.718 -13.851 1.00 87.75 222 SER A O 1
ATOM 1717 N N . MET A 1 223 ? -4.589 1.750 -13.834 1.00 88.81 223 MET A N 1
ATOM 1718 C CA . MET A 1 223 ? -4.420 2.564 -12.631 1.00 88.81 223 MET A CA 1
ATOM 1719 C C . MET A 1 223 ? -4.185 4.049 -12.940 1.00 88.81 223 MET A C 1
ATOM 1721 O O . MET A 1 223 ? -3.985 4.835 -12.017 1.00 88.81 223 MET A O 1
ATOM 1725 N N . GLY A 1 224 ? -4.130 4.454 -14.215 1.00 91.19 224 GLY A N 1
ATOM 1726 C CA . GLY A 1 224 ? -3.842 5.843 -14.592 1.00 91.19 224 GLY A CA 1
ATOM 1727 C C . GLY A 1 224 ? -2.414 6.317 -14.293 1.00 91.19 224 GLY A C 1
ATOM 1728 O O . GLY A 1 224 ? -2.146 7.514 -14.200 1.00 91.19 224 GLY A O 1
ATOM 1729 N N . LEU A 1 225 ? -1.475 5.384 -14.114 1.00 94.56 225 LEU A N 1
ATOM 1730 C CA . LEU A 1 225 ? -0.084 5.655 -13.738 1.00 94.56 225 LEU A CA 1
ATOM 1731 C C . LEU A 1 225 ? 0.904 5.521 -14.902 1.00 94.56 225 LEU A C 1
ATOM 1733 O O . LEU A 1 225 ? 2.068 5.889 -14.745 1.00 94.56 225 LEU A O 1
ATOM 1737 N N . LYS A 1 226 ? 0.464 5.036 -16.073 1.00 95.50 226 LYS A N 1
ATOM 1738 C CA . LYS A 1 226 ? 1.353 4.741 -17.212 1.00 95.50 226 LYS A CA 1
ATOM 1739 C C . LYS A 1 226 ? 2.218 5.939 -17.621 1.00 95.50 226 LYS A C 1
ATOM 1741 O O . LYS A 1 226 ? 3.422 5.775 -17.792 1.00 95.50 226 LYS A O 1
ATOM 1746 N N . SER A 1 227 ? 1.630 7.131 -17.746 1.00 95.31 227 SER A N 1
ATOM 1747 C CA . SER A 1 227 ? 2.363 8.341 -18.152 1.00 95.31 227 SER A CA 1
ATOM 1748 C C . SER A 1 227 ? 3.360 8.805 -17.089 1.00 95.31 227 SER A C 1
ATOM 1750 O O . SER A 1 227 ? 4.503 9.091 -17.416 1.00 95.31 227 SER A O 1
ATOM 1752 N N . ALA A 1 228 ? 2.966 8.800 -15.811 1.00 95.75 228 ALA A N 1
ATOM 1753 C CA . ALA A 1 228 ? 3.852 9.201 -14.715 1.00 95.75 228 ALA A CA 1
ATOM 1754 C C . ALA A 1 228 ? 5.056 8.252 -14.576 1.00 95.75 228 ALA A C 1
ATOM 1756 O O . ALA A 1 228 ? 6.181 8.690 -14.355 1.00 95.75 228 ALA A O 1
ATOM 1757 N N . VAL A 1 229 ? 4.840 6.943 -14.746 1.00 97.75 229 VAL A N 1
ATOM 1758 C CA . VAL A 1 229 ? 5.937 5.965 -14.766 1.00 97.75 229 VAL A CA 1
ATOM 1759 C C . VAL A 1 229 ? 6.820 6.157 -15.999 1.00 97.75 229 VAL A C 1
ATOM 1761 O O . VAL A 1 229 ? 8.040 6.070 -15.881 1.00 97.75 229 VAL A O 1
ATOM 1764 N N . TRP A 1 230 ? 6.236 6.466 -17.160 1.00 98.06 230 TRP A N 1
ATOM 1765 C CA . TRP A 1 230 ? 6.997 6.742 -18.378 1.00 98.06 230 TRP A CA 1
ATOM 1766 C C . TRP A 1 230 ? 7.950 7.935 -18.223 1.00 98.06 230 TRP A C 1
ATOM 1768 O O . TRP A 1 230 ? 9.117 7.814 -18.584 1.00 98.06 230 TRP A O 1
ATOM 1778 N N . GLU A 1 231 ? 7.512 9.033 -17.601 1.00 97.75 231 GLU A N 1
ATOM 1779 C CA . GLU A 1 231 ? 8.375 10.195 -17.321 1.00 97.75 231 GLU A CA 1
ATOM 1780 C C . GLU A 1 231 ? 9.618 9.807 -16.496 1.00 97.75 231 GLU A C 1
ATOM 1782 O O . GLU A 1 231 ? 10.734 10.264 -16.766 1.00 97.75 231 GLU A O 1
ATOM 1787 N N . VAL A 1 232 ? 9.458 8.901 -15.523 1.00 97.75 232 VAL A N 1
ATOM 1788 C CA . VAL A 1 232 ? 10.584 8.360 -14.746 1.00 97.75 232 VAL A CA 1
ATOM 1789 C C . VAL A 1 232 ? 11.479 7.465 -15.607 1.00 97.75 232 VAL A C 1
ATOM 1791 O O . VAL A 1 232 ? 12.701 7.545 -15.483 1.00 97.75 232 VAL A O 1
ATOM 1794 N N . ILE A 1 233 ? 10.916 6.638 -16.496 1.00 98.12 233 ILE A N 1
ATOM 1795 C CA . ILE A 1 233 ? 11.698 5.815 -17.437 1.00 98.12 233 ILE A CA 1
ATOM 1796 C C . ILE A 1 233 ? 12.552 6.711 -18.340 1.00 98.12 233 ILE A C 1
ATOM 1798 O O . ILE A 1 233 ? 13.761 6.497 -18.451 1.00 98.12 233 ILE A O 1
ATOM 1802 N N . GLU A 1 234 ? 11.965 7.742 -18.943 1.00 97.25 234 GLU A N 1
ATOM 1803 C CA . GLU A 1 234 ? 12.681 8.667 -19.825 1.00 97.25 234 GLU A CA 1
ATOM 1804 C C . GLU A 1 234 ? 13.855 9.330 -19.105 1.00 97.25 234 GLU A C 1
ATOM 1806 O O . GLU A 1 234 ? 14.997 9.265 -19.561 1.00 97.25 234 GLU A O 1
ATOM 1811 N N . LYS A 1 235 ? 13.591 9.905 -17.933 1.00 95.88 235 LYS A N 1
ATOM 1812 C CA . LYS A 1 235 ? 14.575 10.654 -17.147 1.00 95.88 235 LYS A CA 1
ATOM 1813 C C . LYS A 1 235 ? 15.656 9.770 -16.525 1.00 95.88 235 LYS A C 1
ATOM 1815 O O . LYS A 1 235 ? 16.821 10.161 -16.496 1.00 95.88 235 LYS A O 1
ATOM 1820 N N . SER A 1 236 ? 15.283 8.610 -15.987 1.00 94.94 236 SER A N 1
ATOM 1821 C CA . SER A 1 236 ? 16.140 7.809 -15.097 1.00 94.94 236 SER A CA 1
ATOM 1822 C C . SER A 1 236 ? 16.715 6.559 -15.757 1.00 94.94 236 SER A C 1
ATOM 1824 O O . SER A 1 236 ? 17.656 5.968 -15.223 1.00 94.94 236 SER A O 1
ATOM 1826 N N . VAL A 1 237 ? 16.179 6.147 -16.907 1.00 95.56 237 VAL A N 1
ATOM 1827 C CA . VAL A 1 237 ? 16.610 4.939 -17.625 1.00 95.56 237 VAL A CA 1
ATOM 1828 C C . VAL A 1 237 ? 17.136 5.287 -19.008 1.00 95.56 237 VAL A C 1
ATOM 1830 O O . VAL A 1 237 ? 18.245 4.871 -19.344 1.00 95.56 237 VAL A O 1
ATOM 1833 N N . LEU A 1 238 ? 16.370 6.047 -19.793 1.00 95.62 238 LEU A N 1
ATOM 1834 C CA . LEU A 1 238 ? 16.665 6.273 -21.206 1.00 95.62 238 LEU A CA 1
ATOM 1835 C C . LEU A 1 238 ? 17.708 7.379 -21.413 1.00 95.62 238 LEU A C 1
ATOM 1837 O O . LEU A 1 238 ? 18.810 7.083 -21.869 1.00 95.62 238 LEU A O 1
ATOM 1841 N N . TYR A 1 239 ? 17.380 8.609 -21.007 1.00 94.81 239 TYR A N 1
ATOM 1842 C CA . TYR A 1 239 ? 18.114 9.833 -21.359 1.00 94.81 239 TYR A CA 1
ATOM 1843 C C . TYR A 1 239 ? 19.128 10.300 -20.312 1.00 94.81 239 TYR A C 1
ATOM 1845 O O . TYR A 1 239 ? 19.775 11.337 -20.477 1.00 94.81 239 TYR A O 1
ATOM 1853 N N . ARG A 1 240 ? 19.278 9.579 -19.196 1.00 94.88 240 ARG A N 1
ATOM 1854 C CA . ARG A 1 240 ? 20.329 9.921 -18.232 1.00 94.88 240 ARG A CA 1
ATOM 1855 C C . ARG A 1 240 ? 21.710 9.661 -18.834 1.00 94.88 240 ARG A C 1
ATOM 1857 O O . ARG A 1 240 ? 21.880 8.754 -19.638 1.00 94.88 240 ARG A O 1
ATOM 1864 N N . LYS A 1 241 ? 22.726 10.360 -18.329 1.00 95.50 241 LYS A N 1
ATOM 1865 C CA . LYS A 1 241 ? 24.128 10.055 -18.645 1.00 95.50 241 LYS A CA 1
ATOM 1866 C C . LYS A 1 241 ? 24.476 8.612 -18.244 1.00 95.50 241 LYS A C 1
ATOM 1868 O O . LYS A 1 241 ? 24.269 8.225 -17.092 1.00 95.50 241 LYS A O 1
ATOM 1873 N N . GLY A 1 242 ? 25.014 7.835 -19.179 1.00 94.75 242 GLY A N 1
ATOM 1874 C CA . GLY A 1 242 ? 25.233 6.390 -19.056 1.00 94.75 242 GLY A CA 1
ATOM 1875 C C . GLY A 1 242 ? 23.938 5.564 -19.088 1.00 94.75 242 GLY A C 1
ATOM 1876 O O . GLY A 1 242 ? 23.914 4.421 -18.622 1.00 94.75 242 GLY A O 1
ATOM 1877 N N . GLY A 1 243 ? 22.837 6.162 -19.543 1.00 95.56 243 GLY A N 1
ATOM 1878 C CA . GLY A 1 243 ? 21.532 5.534 -19.711 1.00 95.56 243 GLY A CA 1
ATOM 1879 C C . GLY A 1 243 ? 21.492 4.578 -20.896 1.00 95.56 243 GLY A C 1
ATOM 1880 O O . GLY A 1 243 ? 22.509 4.286 -21.524 1.00 95.56 243 GLY A O 1
ATOM 1881 N N . LEU A 1 244 ? 20.300 4.064 -21.184 1.00 96.56 244 LEU A N 1
ATOM 1882 C CA . LEU A 1 244 ? 20.117 3.085 -22.248 1.00 96.56 244 LEU A CA 1
ATOM 1883 C C . LEU A 1 244 ? 20.485 3.663 -23.619 1.00 96.56 244 LEU A C 1
ATOM 1885 O O . LEU A 1 244 ? 21.089 2.954 -24.413 1.00 96.56 244 LEU A O 1
ATOM 1889 N N . GLU A 1 245 ? 20.183 4.934 -23.894 1.00 95.00 245 GLU A N 1
ATOM 1890 C CA . GLU A 1 245 ? 20.545 5.543 -25.179 1.00 95.00 245 GLU A CA 1
ATOM 1891 C C . GLU A 1 245 ? 22.067 5.648 -25.364 1.00 95.00 245 GLU A C 1
ATOM 1893 O O . GLU A 1 245 ? 22.579 5.247 -26.409 1.00 95.00 245 GLU A O 1
ATOM 1898 N N . ASP A 1 246 ? 22.801 6.076 -24.331 1.00 96.00 246 ASP A N 1
ATOM 1899 C CA . ASP A 1 246 ? 24.270 6.125 -24.357 1.00 96.00 246 ASP A CA 1
ATOM 1900 C C . ASP A 1 246 ? 24.870 4.730 -24.600 1.00 96.00 246 ASP A C 1
ATOM 1902 O O . ASP A 1 246 ? 25.769 4.571 -25.425 1.00 96.00 246 ASP A O 1
ATOM 1906 N N . GLN A 1 247 ? 24.328 3.697 -23.945 1.00 96.69 247 GLN A N 1
ATOM 1907 C CA . GLN A 1 247 ? 24.757 2.307 -24.139 1.00 96.69 247 GLN A CA 1
ATOM 1908 C C . GLN A 1 247 ? 24.488 1.816 -25.569 1.00 96.69 247 GLN A C 1
ATOM 1910 O O . GLN A 1 247 ? 25.329 1.146 -26.170 1.00 96.69 247 GLN A O 1
ATOM 1915 N N . LEU A 1 248 ? 23.331 2.157 -26.145 1.00 97.31 248 LEU A N 1
ATOM 1916 C CA . LEU A 1 248 ? 23.012 1.822 -27.535 1.00 97.31 248 LEU A CA 1
ATOM 1917 C C . LEU A 1 248 ? 23.922 2.558 -28.519 1.00 97.31 248 LEU A C 1
ATOM 1919 O O . LEU A 1 248 ? 24.342 1.967 -29.514 1.00 97.31 248 LEU A O 1
ATOM 1923 N N . ASN A 1 249 ? 24.277 3.807 -28.226 1.00 96.88 249 ASN A N 1
ATOM 1924 C CA . ASN A 1 249 ? 25.224 4.569 -29.025 1.00 96.88 249 ASN A CA 1
ATOM 1925 C C . ASN A 1 249 ? 26.639 3.968 -28.965 1.00 96.88 249 ASN A C 1
ATOM 1927 O O . ASN A 1 249 ? 27.299 3.840 -29.993 1.00 96.88 249 ASN A O 1
ATOM 1931 N N . GLU A 1 250 ? 27.095 3.518 -27.793 1.00 96.94 250 GLU A N 1
ATOM 1932 C CA . GLU A 1 250 ? 28.367 2.796 -27.647 1.00 96.94 250 GLU A CA 1
ATOM 1933 C C . GLU A 1 250 ? 28.376 1.475 -28.430 1.00 96.94 250 GLU A C 1
ATOM 1935 O O . GLU A 1 250 ? 29.350 1.174 -29.129 1.00 96.94 250 GLU A O 1
ATOM 1940 N N . LEU A 1 251 ? 27.277 0.714 -28.384 1.00 97.00 251 LEU A N 1
ATOM 1941 C CA . LEU A 1 251 ? 27.108 -0.490 -29.200 1.00 97.00 251 LEU A CA 1
ATOM 1942 C C . LEU A 1 251 ? 27.141 -0.158 -30.695 1.00 97.00 251 LEU A C 1
ATOM 1944 O O . LEU A 1 251 ? 27.852 -0.826 -31.447 1.00 97.00 251 LEU A O 1
ATOM 1948 N N . ALA A 1 252 ? 26.444 0.897 -31.123 1.00 97.62 252 ALA A N 1
ATOM 1949 C CA . ALA A 1 252 ? 26.450 1.346 -32.510 1.00 97.62 252 ALA A CA 1
ATOM 1950 C C . ALA A 1 252 ? 27.856 1.747 -32.974 1.00 97.62 252 ALA A C 1
ATOM 1952 O O . ALA A 1 252 ? 28.318 1.279 -34.015 1.00 97.62 252 ALA A O 1
ATOM 1953 N N . ARG A 1 253 ? 28.577 2.523 -32.159 1.00 97.44 253 ARG A N 1
ATOM 1954 C CA . ARG A 1 253 ? 29.976 2.895 -32.395 1.00 97.44 253 ARG A CA 1
ATOM 1955 C C . ARG A 1 253 ? 30.871 1.666 -32.552 1.00 97.44 253 ARG A C 1
ATOM 1957 O O . ARG A 1 253 ? 31.710 1.631 -33.446 1.00 97.44 253 ARG A O 1
ATOM 1964 N N . SER A 1 254 ? 30.691 0.655 -31.700 1.00 96.75 254 SER A N 1
ATOM 1965 C CA . SER A 1 254 ? 31.486 -0.582 -31.729 1.00 96.75 254 SER A CA 1
ATOM 1966 C C . SER A 1 254 ? 31.210 -1.467 -32.951 1.00 96.75 254 SER A C 1
ATOM 1968 O O . SER A 1 254 ? 32.041 -2.298 -33.311 1.00 96.75 254 SER A O 1
ATOM 1970 N N . ALA A 1 255 ? 30.056 -1.284 -33.597 1.00 96.69 255 ALA A N 1
ATOM 1971 C CA . ALA A 1 255 ? 29.623 -2.070 -34.746 1.00 96.69 255 ALA A CA 1
ATOM 1972 C C . ALA A 1 255 ? 30.212 -1.591 -36.081 1.00 96.69 255 ALA A C 1
ATOM 1974 O O . ALA A 1 255 ? 30.156 -2.322 -37.073 1.00 96.69 255 ALA A O 1
ATOM 1975 N N . VAL A 1 256 ? 30.750 -0.369 -36.124 1.00 97.44 256 VAL A N 1
ATOM 1976 C CA . VAL A 1 256 ? 31.318 0.220 -37.340 1.00 97.44 256 VAL A CA 1
ATOM 1977 C C . VAL A 1 256 ? 32.550 -0.574 -37.772 1.00 97.44 256 VAL A C 1
ATOM 1979 O O . VAL A 1 256 ? 33.567 -0.606 -37.082 1.00 97.44 256 VAL A O 1
ATOM 1982 N N . ASN A 1 257 ? 32.480 -1.196 -38.951 1.00 95.94 257 ASN A N 1
ATOM 1983 C CA . ASN A 1 257 ? 33.620 -1.897 -39.531 1.00 95.94 257 ASN A CA 1
ATOM 1984 C C . ASN A 1 257 ? 34.419 -0.962 -40.446 1.00 95.94 257 ASN A C 1
ATOM 1986 O O . ASN A 1 257 ? 34.063 -0.754 -41.609 1.00 95.94 257 ASN A O 1
ATOM 1990 N N . THR A 1 258 ? 35.543 -0.465 -39.932 1.00 94.06 258 THR A N 1
ATOM 1991 C CA . THR A 1 258 ? 36.449 0.465 -40.628 1.00 94.06 258 THR A CA 1
ATOM 1992 C C . THR A 1 258 ? 37.181 -0.145 -41.826 1.00 94.06 258 THR A C 1
ATOM 1994 O O . THR A 1 258 ? 37.800 0.579 -42.603 1.00 94.06 258 THR A O 1
ATOM 1997 N N . SER A 1 259 ? 37.072 -1.460 -42.047 1.00 95.50 259 SER A N 1
ATOM 1998 C CA . SER A 1 259 ? 37.596 -2.107 -43.260 1.00 95.50 259 SER A CA 1
ATOM 1999 C C . SER A 1 259 ? 36.810 -1.717 -44.518 1.00 95.50 259 SER A C 1
ATOM 2001 O O . SER A 1 259 ? 37.301 -1.898 -45.631 1.00 95.50 259 SER A O 1
ATOM 2003 N N . TYR A 1 260 ? 35.590 -1.190 -44.359 1.00 94.94 260 TYR A N 1
ATOM 2004 C CA . TYR A 1 260 ? 34.707 -0.810 -45.456 1.00 94.94 260 TYR A CA 1
ATOM 2005 C C . TYR A 1 260 ? 34.310 0.658 -45.329 1.00 94.94 260 TYR A C 1
ATOM 2007 O O . TYR A 1 260 ? 33.702 1.048 -44.334 1.00 94.94 260 TYR A O 1
ATOM 2015 N N . LYS A 1 261 ? 34.581 1.456 -46.376 1.00 94.50 261 LYS A N 1
ATOM 2016 C CA . LYS A 1 261 ? 34.223 2.889 -46.438 1.00 94.50 261 LYS A CA 1
ATOM 2017 C C . LYS A 1 261 ? 32.733 3.160 -46.211 1.00 94.50 261 LYS A C 1
ATOM 2019 O O . LYS A 1 261 ? 32.379 4.269 -45.851 1.00 94.50 261 LYS A O 1
ATOM 2024 N N . THR A 1 262 ? 31.864 2.181 -46.427 1.00 96.94 262 THR A N 1
ATOM 2025 C CA . THR A 1 262 ? 30.428 2.264 -46.141 1.00 96.94 262 THR A CA 1
ATOM 2026 C C . THR A 1 262 ? 29.923 0.899 -45.706 1.00 96.94 262 THR A C 1
ATOM 2028 O O . THR A 1 262 ? 30.415 -0.114 -46.211 1.00 96.94 262 THR A O 1
ATOM 2031 N N . GLY A 1 263 ? 28.899 0.851 -44.863 1.00 97.06 263 GLY A N 1
ATOM 2032 C CA . GLY A 1 263 ? 28.268 -0.409 -44.488 1.00 97.06 263 GLY A CA 1
ATOM 2033 C C . GLY A 1 263 ? 27.034 -0.225 -43.619 1.00 97.06 263 GLY A C 1
ATOM 2034 O O . GLY A 1 263 ? 26.701 0.884 -43.206 1.00 97.06 263 GLY A O 1
ATOM 2035 N N . SER A 1 264 ? 26.339 -1.332 -43.377 1.00 97.38 264 SER A N 1
ATOM 2036 C CA . SER A 1 264 ? 25.196 -1.392 -42.474 1.00 97.38 264 SER A CA 1
ATOM 2037 C C . SER A 1 264 ? 25.133 -2.756 -41.797 1.00 97.38 264 SER A C 1
ATOM 2039 O O . SER A 1 264 ? 25.518 -3.766 -42.391 1.00 97.38 264 SER A O 1
ATOM 2041 N N . VAL A 1 265 ? 24.666 -2.788 -40.551 1.00 97.94 265 VAL A N 1
ATOM 2042 C CA . VAL A 1 265 ? 24.482 -4.014 -39.773 1.00 97.94 265 VAL A CA 1
ATOM 2043 C C . VAL A 1 265 ? 23.313 -3.865 -38.806 1.00 97.94 265 VAL A C 1
ATOM 2045 O O . VAL A 1 265 ? 23.175 -2.849 -38.127 1.00 97.94 265 VAL A O 1
ATOM 2048 N N . THR A 1 266 ? 22.479 -4.896 -38.703 1.00 97.69 266 THR A N 1
ATOM 2049 C CA . THR A 1 266 ? 21.511 -5.021 -37.609 1.00 97.69 266 THR A CA 1
ATOM 2050 C C . THR A 1 266 ? 22.165 -5.775 -36.464 1.00 97.69 266 THR A C 1
ATOM 2052 O O . THR A 1 266 ? 22.664 -6.886 -36.653 1.00 97.69 266 THR A O 1
ATOM 2055 N N . LEU A 1 267 ? 22.175 -5.171 -35.279 1.00 97.25 267 LEU A N 1
ATOM 2056 C CA . LEU A 1 267 ? 22.761 -5.794 -34.100 1.00 97.25 267 LEU A CA 1
ATOM 2057 C C . LEU A 1 267 ? 21.815 -6.840 -33.491 1.00 97.25 267 LEU A C 1
ATOM 2059 O O . LEU A 1 267 ? 20.591 -6.717 -33.612 1.00 97.25 267 LEU A O 1
ATOM 2063 N N . PRO A 1 268 ? 22.357 -7.863 -32.802 1.00 97.06 268 PRO A N 1
ATOM 2064 C CA . PRO A 1 268 ? 21.559 -8.723 -31.937 1.00 97.06 268 PRO A CA 1
ATOM 2065 C C . PRO A 1 268 ? 20.773 -7.903 -30.908 1.00 97.06 268 PRO A C 1
ATOM 2067 O O . PRO A 1 268 ? 21.186 -6.809 -30.522 1.00 97.06 268 PRO A O 1
ATOM 2070 N N . THR A 1 269 ? 19.648 -8.443 -30.437 1.00 97.81 269 THR A N 1
ATOM 2071 C CA . THR A 1 269 ? 18.831 -7.767 -29.424 1.00 97.81 269 THR A CA 1
ATOM 2072 C C . THR A 1 269 ? 19.636 -7.534 -28.148 1.00 97.81 269 THR A C 1
ATOM 2074 O O . THR A 1 269 ? 20.176 -8.477 -27.568 1.00 97.81 269 THR A O 1
ATOM 2077 N N . TYR A 1 270 ? 19.680 -6.281 -27.703 1.00 97.69 270 TYR A N 1
ATOM 2078 C CA . TYR A 1 270 ? 20.299 -5.891 -26.445 1.00 97.69 270 TYR A CA 1
ATOM 2079 C C . TYR A 1 270 ? 19.234 -5.849 -25.349 1.00 97.69 270 TYR A C 1
ATOM 2081 O O . TYR A 1 270 ? 18.331 -5.013 -25.394 1.00 97.69 270 TYR A O 1
ATOM 2089 N N . ASN A 1 271 ? 19.323 -6.775 -24.392 1.00 97.94 271 ASN A N 1
ATOM 2090 C CA . ASN A 1 271 ? 18.348 -6.902 -23.313 1.00 97.94 271 ASN A CA 1
ATOM 2091 C C . ASN A 1 271 ? 18.908 -6.380 -21.991 1.00 97.94 271 ASN A C 1
ATOM 2093 O O . ASN A 1 271 ? 20.049 -6.684 -21.642 1.00 97.94 271 ASN A O 1
ATOM 2097 N N . THR A 1 272 ? 18.079 -5.688 -21.210 1.00 97.25 272 THR A N 1
ATOM 2098 C CA . THR A 1 272 ? 18.399 -5.333 -19.820 1.00 97.25 272 THR A CA 1
ATOM 2099 C C . THR A 1 272 ? 17.287 -5.784 -18.877 1.00 97.25 272 THR A C 1
ATOM 2101 O O . THR A 1 272 ? 16.140 -5.955 -19.290 1.00 97.25 272 THR A O 1
ATOM 2104 N N . ARG A 1 273 ? 17.627 -6.013 -17.605 1.00 97.81 273 ARG A N 1
ATOM 2105 C CA . ARG A 1 273 ? 16.674 -6.297 -16.525 1.00 97.81 273 ARG A CA 1
ATOM 2106 C C . ARG A 1 273 ? 17.206 -5.683 -15.242 1.00 97.81 273 ARG A C 1
ATOM 2108 O O . ARG A 1 273 ? 18.091 -6.255 -14.613 1.00 97.81 273 ARG A O 1
ATOM 2115 N N . ASN A 1 274 ? 16.678 -4.523 -14.879 1.00 97.06 274 ASN A N 1
ATOM 2116 C CA . ASN A 1 274 ? 17.167 -3.734 -13.752 1.00 97.06 274 ASN A CA 1
ATOM 2117 C C . ASN A 1 274 ? 16.010 -3.271 -12.865 1.00 97.06 274 ASN A C 1
ATOM 2119 O O . ASN A 1 274 ? 14.858 -3.234 -13.294 1.00 97.06 274 ASN A O 1
ATOM 2123 N N . THR A 1 275 ? 16.329 -2.891 -11.632 1.00 96.69 275 THR A N 1
ATOM 2124 C CA . THR A 1 275 ? 15.378 -2.278 -10.701 1.00 96.69 275 THR A CA 1
ATOM 2125 C C . THR A 1 275 ? 15.636 -0.779 -10.625 1.00 96.69 275 THR A C 1
ATOM 2127 O O . THR A 1 275 ? 16.782 -0.362 -10.446 1.00 96.69 275 THR A O 1
ATOM 2130 N N . TYR A 1 276 ? 14.578 0.023 -10.722 1.00 96.38 276 TYR A N 1
ATOM 2131 C CA . TYR A 1 276 ? 14.644 1.485 -10.646 1.00 96.38 276 TYR A CA 1
ATOM 2132 C C . TYR A 1 276 ? 13.681 2.022 -9.588 1.00 96.38 276 TYR A C 1
ATOM 2134 O O . TYR A 1 276 ? 12.732 1.340 -9.208 1.00 96.38 276 TYR A O 1
ATOM 2142 N N . ASP A 1 277 ? 13.952 3.234 -9.102 1.00 95.94 277 ASP A N 1
ATOM 2143 C CA . ASP A 1 277 ? 13.092 3.945 -8.156 1.00 95.94 277 ASP A CA 1
ATOM 2144 C C . ASP A 1 277 ? 12.026 4.752 -8.916 1.00 95.94 277 ASP A C 1
ATOM 2146 O O . ASP A 1 277 ? 12.349 5.642 -9.700 1.00 95.94 277 ASP A O 1
ATOM 2150 N N . PHE A 1 278 ? 10.765 4.412 -8.676 1.00 95.81 278 PHE A N 1
ATOM 2151 C CA . PHE A 1 278 ? 9.553 5.013 -9.223 1.00 95.81 278 PHE A CA 1
ATOM 2152 C C . PHE A 1 278 ? 8.720 5.727 -8.151 1.00 95.81 278 PHE A C 1
ATOM 2154 O O . PHE A 1 278 ? 7.573 6.088 -8.414 1.00 95.81 278 PHE A O 1
ATOM 2161 N N . SER A 1 279 ? 9.275 5.970 -6.958 1.00 90.75 279 SER A N 1
ATOM 2162 C CA . SER A 1 279 ? 8.577 6.690 -5.882 1.00 90.75 279 SER A CA 1
ATOM 2163 C C . SER A 1 279 ? 8.135 8.105 -6.279 1.00 90.75 279 SER A C 1
ATOM 2165 O O . SER A 1 279 ? 7.142 8.595 -5.746 1.00 90.75 279 SER A O 1
ATOM 2167 N N . GLU A 1 280 ? 8.817 8.731 -7.247 1.00 92.25 280 GLU A N 1
ATOM 2168 C CA . GLU A 1 280 ? 8.415 10.005 -7.869 1.00 92.25 280 GLU A CA 1
ATOM 2169 C C . GLU A 1 280 ? 7.079 9.880 -8.627 1.00 92.25 280 GLU A C 1
ATOM 2171 O O . GLU A 1 280 ? 6.249 10.784 -8.561 1.00 92.25 280 GLU A O 1
ATOM 2176 N N . ALA A 1 281 ? 6.841 8.754 -9.309 1.00 91.94 281 ALA A N 1
ATOM 2177 C CA . ALA A 1 281 ? 5.612 8.509 -10.064 1.00 91.94 281 ALA A CA 1
ATOM 2178 C C . ALA A 1 281 ? 4.458 8.042 -9.165 1.00 91.94 281 ALA A C 1
ATOM 2180 O O . ALA A 1 281 ? 3.311 8.463 -9.344 1.00 91.94 281 ALA A O 1
ATOM 2181 N N . SER A 1 282 ? 4.761 7.142 -8.228 1.00 89.81 282 SER A N 1
ATOM 2182 C CA . SER A 1 282 ? 3.807 6.592 -7.269 1.00 89.81 282 SER A CA 1
ATOM 2183 C C . SER A 1 282 ? 4.558 6.024 -6.068 1.00 89.81 282 SER A C 1
ATOM 2185 O O . SER A 1 282 ? 5.357 5.093 -6.202 1.00 89.81 282 SER A O 1
ATOM 2187 N N . TRP A 1 283 ? 4.289 6.569 -4.880 1.00 85.88 283 TRP A N 1
ATOM 2188 C CA . TRP A 1 283 ? 4.951 6.130 -3.653 1.00 85.88 283 TRP A CA 1
ATOM 2189 C C . TRP A 1 283 ? 4.741 4.634 -3.354 1.00 85.88 283 TRP A C 1
ATOM 2191 O O . TRP A 1 283 ? 5.728 4.005 -2.999 1.00 85.88 283 TRP A O 1
ATOM 2201 N N . PRO A 1 284 ? 3.553 4.027 -3.562 1.00 88.00 284 PRO A N 1
ATOM 2202 C CA . PRO A 1 284 ? 3.333 2.585 -3.407 1.00 88.00 284 PRO A CA 1
ATOM 2203 C C . PRO A 1 284 ? 4.224 1.680 -4.267 1.00 88.00 284 PRO A C 1
ATOM 2205 O O . PRO A 1 284 ? 4.594 0.607 -3.808 1.00 88.00 284 PRO A O 1
ATOM 2208 N N . ILE A 1 285 ? 4.600 2.110 -5.479 1.00 91.25 285 ILE A N 1
ATOM 2209 C CA . ILE A 1 285 ? 5.435 1.306 -6.394 1.00 91.25 285 ILE A CA 1
ATOM 2210 C C . ILE A 1 285 ? 6.875 1.211 -5.873 1.00 91.25 285 ILE A C 1
ATOM 2212 O O . ILE A 1 285 ? 7.518 0.171 -5.955 1.00 91.25 285 ILE A O 1
ATOM 2216 N N . ARG A 1 286 ? 7.412 2.310 -5.325 1.00 87.69 286 ARG A N 1
ATOM 2217 C CA . ARG A 1 286 ? 8.799 2.426 -4.831 1.00 87.69 286 ARG A CA 1
ATOM 2218 C C . ARG A 1 286 ? 9.837 1.907 -5.825 1.00 87.69 286 ARG A C 1
ATOM 2220 O O . ARG A 1 286 ? 10.342 2.683 -6.618 1.00 87.69 286 ARG A O 1
ATOM 2227 N N . LYS A 1 287 ? 10.205 0.628 -5.762 1.00 93.19 287 LYS A N 1
ATOM 2228 C CA . LYS A 1 287 ? 11.235 0.013 -6.595 1.00 93.19 287 LYS A CA 1
ATOM 2229 C C . LYS A 1 287 ? 10.628 -1.097 -7.435 1.00 93.19 287 LYS A C 1
ATOM 2231 O O . LYS A 1 287 ? 10.306 -2.146 -6.896 1.00 93.19 287 LYS A O 1
ATOM 2236 N N . ALA A 1 288 ? 10.606 -0.905 -8.749 1.00 96.69 288 ALA A N 1
ATOM 2237 C CA . ALA A 1 288 ? 10.055 -1.879 -9.684 1.00 96.69 288 ALA A CA 1
ATOM 2238 C C . ALA A 1 288 ? 11.105 -2.381 -10.676 1.00 96.69 288 ALA A C 1
ATOM 2240 O O . ALA A 1 288 ? 12.125 -1.730 -10.929 1.00 96.69 288 ALA A O 1
ATOM 2241 N N . THR A 1 289 ? 10.846 -3.556 -11.247 1.00 98.31 289 THR A N 1
ATOM 2242 C CA . THR A 1 289 ? 11.689 -4.152 -12.284 1.00 98.31 289 THR A CA 1
ATOM 2243 C C . THR A 1 289 ? 11.283 -3.618 -13.650 1.00 98.31 289 THR A C 1
ATOM 2245 O O . THR A 1 289 ? 10.117 -3.677 -14.032 1.00 98.31 289 THR A O 1
ATOM 2248 N N . LEU A 1 290 ? 12.264 -3.155 -14.418 1.00 98.38 290 LEU A N 1
ATOM 2249 C CA . LEU A 1 290 ? 12.098 -2.776 -15.811 1.00 98.38 290 LEU A CA 1
ATOM 2250 C C . LEU A 1 290 ? 13.005 -3.649 -16.675 1.00 98.38 290 LEU A C 1
ATOM 2252 O O . LEU A 1 290 ? 14.222 -3.718 -16.473 1.00 98.38 290 LEU A O 1
ATOM 2256 N N . MET A 1 291 ? 12.387 -4.333 -17.627 1.00 98.56 291 MET A N 1
ATOM 2257 C CA . MET A 1 291 ? 13.065 -5.109 -18.654 1.00 98.56 291 MET A CA 1
ATOM 2258 C C . MET A 1 291 ? 13.021 -4.338 -19.965 1.00 98.56 291 MET A C 1
ATOM 2260 O O . MET A 1 291 ?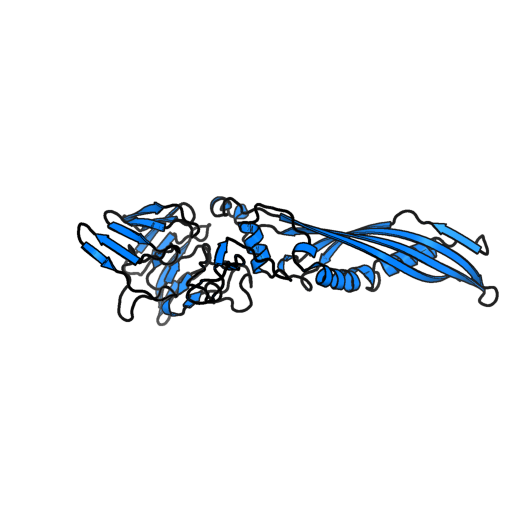 11.998 -3.733 -20.283 1.00 98.56 291 MET A O 1
ATOM 2264 N N . THR A 1 292 ? 14.115 -4.365 -20.722 1.00 98.25 292 THR A N 1
ATOM 2265 C CA . THR A 1 292 ? 14.172 -3.745 -22.050 1.00 98.25 292 THR A CA 1
ATOM 2266 C C . THR A 1 292 ? 14.650 -4.738 -23.092 1.00 98.25 292 THR A C 1
ATOM 2268 O O . THR A 1 292 ? 15.482 -5.591 -22.787 1.00 98.25 292 THR A O 1
ATOM 2271 N N . ALA A 1 293 ? 14.152 -4.599 -24.318 1.00 98.44 293 ALA A N 1
ATOM 2272 C CA . ALA A 1 293 ? 14.632 -5.309 -25.495 1.00 98.44 293 ALA A CA 1
ATOM 2273 C C . ALA A 1 293 ? 14.859 -4.306 -26.633 1.00 98.44 293 ALA A C 1
ATOM 2275 O O . ALA A 1 293 ? 13.918 -3.863 -27.291 1.00 98.44 293 ALA A O 1
ATOM 2276 N N . SER A 1 294 ? 16.119 -3.939 -26.863 1.00 98.19 294 SER A N 1
ATOM 2277 C CA . SER A 1 294 ? 16.505 -2.956 -27.876 1.00 98.19 294 SER A CA 1
ATOM 2278 C C . SER A 1 294 ? 16.964 -3.641 -29.160 1.00 98.19 294 SER A C 1
ATOM 2280 O O . SER A 1 294 ? 17.809 -4.541 -29.140 1.00 98.19 294 SER A O 1
ATOM 2282 N N . ARG A 1 295 ? 16.428 -3.201 -30.299 1.00 97.75 295 ARG A N 1
ATOM 2283 C CA . ARG A 1 295 ? 16.747 -3.714 -31.638 1.00 97.75 295 ARG A CA 1
ATOM 2284 C C . ARG A 1 295 ? 17.143 -2.543 -32.525 1.00 97.75 295 ARG A C 1
ATOM 2286 O O . ARG A 1 295 ? 16.270 -1.799 -32.966 1.00 97.75 295 ARG A O 1
ATOM 2293 N N . ILE A 1 296 ? 18.443 -2.386 -32.775 1.00 97.88 296 ILE A N 1
ATOM 2294 C CA . ILE A 1 296 ? 18.983 -1.274 -33.568 1.00 97.88 296 ILE A CA 1
ATOM 2295 C C . ILE A 1 296 ? 19.701 -1.765 -34.826 1.00 97.88 296 ILE A C 1
ATOM 2297 O O . ILE A 1 296 ? 20.340 -2.820 -34.838 1.00 97.88 296 ILE A O 1
ATOM 2301 N N . SER A 1 297 ? 19.599 -0.972 -35.886 1.00 98.19 297 SER A N 1
ATOM 2302 C CA . SER A 1 297 ? 20.385 -1.105 -37.108 1.00 98.19 297 SER A CA 1
ATOM 2303 C C . SER A 1 297 ? 21.302 0.096 -37.241 1.00 98.19 297 SER A C 1
ATOM 2305 O O . SER A 1 297 ? 20.871 1.231 -37.056 1.00 98.19 297 SER A O 1
ATOM 2307 N N . VAL A 1 298 ? 22.564 -0.167 -37.552 1.00 98.38 298 VAL A N 1
ATOM 2308 C CA . VAL A 1 298 ? 23.634 0.823 -37.657 1.00 98.38 298 VAL A CA 1
ATOM 2309 C C . VAL A 1 298 ? 24.025 0.942 -39.119 1.00 98.38 298 VAL A C 1
ATOM 2311 O O . VAL A 1 298 ? 24.136 -0.068 -39.808 1.00 98.38 298 VAL A O 1
ATOM 2314 N N . SER A 1 299 ? 24.251 2.158 -39.596 1.00 98.25 299 SER A N 1
ATOM 2315 C CA . SER A 1 299 ? 24.810 2.424 -40.923 1.00 98.25 299 SER A CA 1
ATOM 2316 C C . SER A 1 299 ? 25.944 3.429 -40.805 1.00 98.25 299 SER A C 1
ATOM 2318 O O . SER A 1 299 ? 25.842 4.363 -40.011 1.00 98.25 299 SER A O 1
ATOM 2320 N N . TRP A 1 300 ? 27.011 3.253 -41.582 1.00 98.44 300 TRP A N 1
ATOM 2321 C CA . TRP A 1 300 ? 28.184 4.124 -41.538 1.00 98.44 300 TRP A CA 1
ATOM 2322 C C . TRP A 1 300 ? 28.730 4.466 -42.920 1.00 98.44 300 TRP A C 1
ATOM 2324 O O . TRP A 1 300 ? 28.550 3.720 -43.889 1.00 98.44 300 TRP A O 1
ATOM 2334 N N . SER A 1 301 ? 29.443 5.587 -42.982 1.00 97.88 301 SER A N 1
ATOM 2335 C CA . SER A 1 301 ? 30.148 6.081 -44.161 1.00 97.88 301 SER A CA 1
ATOM 2336 C C . SER A 1 301 ? 31.416 6.838 -43.768 1.00 97.88 301 SER A C 1
ATOM 2338 O O . SER A 1 301 ? 31.413 7.597 -42.804 1.00 97.88 301 SER A O 1
ATOM 2340 N N . PHE A 1 302 ? 32.489 6.656 -44.532 1.00 97.62 302 PHE A N 1
ATOM 2341 C CA . PHE A 1 302 ? 33.747 7.375 -44.376 1.00 97.62 302 PHE A CA 1
ATOM 2342 C C . PHE A 1 302 ? 33.649 8.772 -44.995 1.00 97.62 302 PHE A C 1
ATOM 2344 O O . PHE A 1 302 ? 33.388 8.906 -46.192 1.00 97.62 302 PHE A O 1
ATOM 2351 N N . ASP A 1 303 ? 33.889 9.800 -44.187 1.00 96.44 303 ASP A N 1
ATOM 2352 C CA . ASP A 1 303 ? 34.011 11.189 -44.616 1.00 96.44 303 ASP A CA 1
ATOM 2353 C C . ASP A 1 303 ? 35.477 11.483 -44.961 1.00 96.44 303 ASP A C 1
ATOM 2355 O O . ASP A 1 303 ? 36.337 11.600 -44.086 1.00 96.44 303 ASP A O 1
ATOM 2359 N N . GLU A 1 304 ? 35.771 11.624 -46.256 1.00 93.88 304 GLU A N 1
ATOM 2360 C CA . GLU A 1 304 ? 37.129 11.895 -46.740 1.00 93.88 304 GLU A CA 1
ATOM 2361 C C . GLU A 1 304 ? 37.654 13.283 -46.339 1.00 93.88 304 GLU A C 1
ATOM 2363 O O . GLU A 1 304 ? 38.866 13.462 -46.230 1.00 93.88 304 GLU A O 1
ATOM 2368 N N . ALA A 1 305 ? 36.785 14.268 -46.102 1.00 95.31 305 ALA A N 1
ATOM 2369 C CA . ALA A 1 305 ? 37.207 15.611 -45.711 1.00 95.31 305 ALA A CA 1
ATOM 2370 C C . ALA A 1 305 ? 37.622 15.661 -44.236 1.00 95.31 305 ALA A C 1
ATOM 2372 O O . ALA A 1 305 ? 38.602 16.322 -43.892 1.00 95.31 305 ALA A O 1
ATOM 2373 N N . ARG A 1 306 ? 36.885 14.953 -43.372 1.00 95.19 306 ARG A N 1
ATOM 2374 C CA . ARG A 1 306 ? 37.164 14.880 -41.930 1.00 95.19 306 ARG A CA 1
ATOM 2375 C C . ARG A 1 306 ? 38.083 13.725 -41.533 1.00 95.19 306 ARG A C 1
ATOM 2377 O O . ARG A 1 306 ? 38.614 13.769 -40.432 1.00 95.19 306 ARG A O 1
ATOM 2384 N N . GLN A 1 307 ? 38.299 12.748 -42.417 1.00 95.38 307 GLN A N 1
ATOM 2385 C CA . GLN A 1 307 ? 39.040 11.510 -42.136 1.00 95.38 307 GLN A CA 1
ATOM 2386 C C . GLN A 1 307 ? 38.437 10.723 -40.959 1.00 95.38 307 GLN A C 1
ATOM 2388 O O . GLN A 1 307 ? 39.164 10.224 -40.112 1.00 95.38 307 GLN A O 1
ATOM 2393 N N . VAL A 1 308 ? 37.106 10.621 -40.909 1.00 96.69 308 VAL A N 1
ATOM 2394 C CA . VAL A 1 308 ? 36.364 9.900 -39.858 1.00 96.69 308 VAL A CA 1
ATOM 2395 C C . VAL A 1 308 ? 35.304 8.998 -40.483 1.00 96.69 308 VAL A C 1
ATOM 2397 O O . VAL A 1 308 ? 34.866 9.238 -41.608 1.00 96.69 308 VAL A O 1
ATOM 2400 N N . PHE A 1 309 ? 34.841 7.981 -39.762 1.00 97.69 309 PHE A N 1
ATOM 2401 C CA . PHE A 1 309 ? 33.618 7.262 -40.125 1.00 97.69 309 PHE A CA 1
ATOM 2402 C C . PHE A 1 309 ? 32.443 7.836 -39.346 1.00 97.69 309 PHE A C 1
ATOM 2404 O O . PHE A 1 309 ? 32.361 7.653 -38.130 1.00 97.69 309 PHE A O 1
ATOM 2411 N N . ASP A 1 310 ? 31.516 8.486 -40.042 1.00 97.94 310 ASP A N 1
ATOM 2412 C CA . ASP A 1 310 ? 30.225 8.829 -39.460 1.00 97.94 310 ASP A CA 1
ATOM 2413 C C . ASP A 1 310 ? 29.357 7.579 -39.389 1.00 97.94 310 ASP A C 1
ATOM 2415 O O . ASP A 1 310 ? 29.323 6.774 -40.324 1.00 97.94 310 ASP A O 1
ATOM 2419 N N . TYR A 1 311 ? 28.615 7.438 -38.300 1.00 98.12 311 TYR A N 1
ATOM 2420 C CA . TYR A 1 311 ? 27.610 6.402 -38.156 1.00 98.12 311 TYR A CA 1
ATOM 2421 C C . TYR A 1 311 ? 26.291 6.982 -37.665 1.00 98.12 311 TYR A C 1
ATOM 2423 O O . TYR A 1 311 ? 26.233 7.983 -36.951 1.00 98.12 311 TYR A O 1
ATOM 2431 N N . THR A 1 312 ? 25.218 6.304 -38.043 1.00 97.94 312 THR A N 1
ATOM 2432 C CA . THR A 1 312 ? 23.866 6.523 -37.542 1.00 97.94 312 THR A CA 1
ATOM 2433 C C . THR A 1 312 ? 23.304 5.188 -37.092 1.00 97.94 312 THR A C 1
ATOM 2435 O O . THR A 1 312 ? 23.651 4.145 -37.651 1.00 97.94 312 THR A O 1
ATOM 2438 N N . PHE A 1 313 ? 22.431 5.201 -36.095 1.00 97.75 313 PHE A N 1
ATOM 2439 C CA . PHE A 1 313 ? 21.620 4.042 -35.763 1.00 97.75 313 PHE A CA 1
ATOM 2440 C C . PHE A 1 313 ? 20.157 4.432 -35.634 1.00 97.75 313 PHE A C 1
ATOM 2442 O O . PHE A 1 313 ? 19.831 5.552 -35.245 1.00 97.75 313 PHE A O 1
ATOM 2449 N N . THR A 1 314 ? 19.276 3.494 -35.961 1.00 97.75 314 THR A N 1
ATOM 2450 C CA . THR A 1 314 ? 17.831 3.601 -35.756 1.00 97.75 314 THR A CA 1
ATOM 2451 C C . THR A 1 314 ? 17.291 2.265 -35.270 1.00 97.75 314 THR A C 1
ATOM 2453 O O . THR A 1 314 ? 17.858 1.207 -35.555 1.00 97.75 314 THR A O 1
ATOM 2456 N N . GLY A 1 315 ? 16.203 2.282 -34.512 1.00 95.94 315 GLY A N 1
ATOM 2457 C CA . GLY A 1 315 ? 15.642 1.053 -33.981 1.00 95.94 315 GLY A CA 1
ATOM 2458 C C . GLY A 1 315 ? 14.423 1.248 -33.104 1.00 95.94 315 GLY A C 1
ATOM 2459 O O . GLY A 1 315 ? 13.850 2.335 -33.031 1.00 95.94 315 GLY A O 1
ATOM 2460 N N . GLY A 1 316 ? 14.047 0.163 -32.436 1.00 97.56 316 GLY A N 1
ATOM 2461 C CA . GLY A 1 316 ? 12.978 0.129 -31.447 1.00 97.56 316 GLY A CA 1
ATOM 2462 C C . GLY A 1 316 ? 13.481 -0.381 -30.102 1.00 97.56 316 GLY A C 1
ATOM 2463 O O . GLY A 1 316 ? 14.413 -1.189 -30.045 1.00 97.56 316 GLY A O 1
ATOM 2464 N N . ILE A 1 317 ? 12.852 0.089 -29.033 1.00 98.19 317 ILE A N 1
ATOM 2465 C CA . ILE A 1 317 ? 13.038 -0.400 -27.671 1.00 98.19 317 ILE A CA 1
ATOM 2466 C C . ILE A 1 317 ? 11.667 -0.802 -27.142 1.00 98.19 317 ILE A C 1
ATOM 2468 O O . ILE A 1 317 ? 10.767 0.036 -27.056 1.00 98.19 317 ILE A O 1
ATOM 2472 N N . ASP A 1 318 ? 11.534 -2.071 -26.771 1.00 98.50 318 ASP A N 1
ATOM 2473 C CA . ASP A 1 318 ? 10.391 -2.556 -26.007 1.00 98.50 318 ASP A CA 1
ATOM 2474 C C . ASP A 1 318 ? 10.734 -2.521 -24.517 1.00 98.50 318 ASP A C 1
ATOM 2476 O O . ASP A 1 318 ? 11.803 -2.979 -24.108 1.00 98.50 318 ASP A O 1
ATOM 2480 N N . PHE A 1 319 ? 9.831 -1.975 -23.713 1.00 98.44 319 PHE A N 1
ATOM 2481 C CA . PHE A 1 319 ? 9.913 -1.910 -22.260 1.00 98.44 319 PHE A CA 1
ATOM 2482 C C . PHE A 1 319 ? 8.818 -2.778 -21.654 1.00 98.44 319 PHE A C 1
ATOM 2484 O O . PHE A 1 319 ? 7.654 -2.642 -22.029 1.00 98.44 319 PHE A O 1
ATOM 2491 N N . THR A 1 320 ? 9.178 -3.590 -20.664 1.00 98.44 320 THR A N 1
ATOM 2492 C CA . THR A 1 320 ? 8.238 -4.347 -19.834 1.00 98.44 320 THR A CA 1
ATOM 2493 C C . THR A 1 320 ? 8.473 -3.994 -18.374 1.00 98.44 320 THR A C 1
ATOM 2495 O O . THR A 1 320 ? 9.520 -4.310 -17.801 1.00 98.44 320 THR A O 1
ATOM 2498 N N . PHE A 1 321 ? 7.494 -3.324 -17.776 1.00 98.56 321 PHE A N 1
ATOM 2499 C CA . PHE A 1 321 ? 7.463 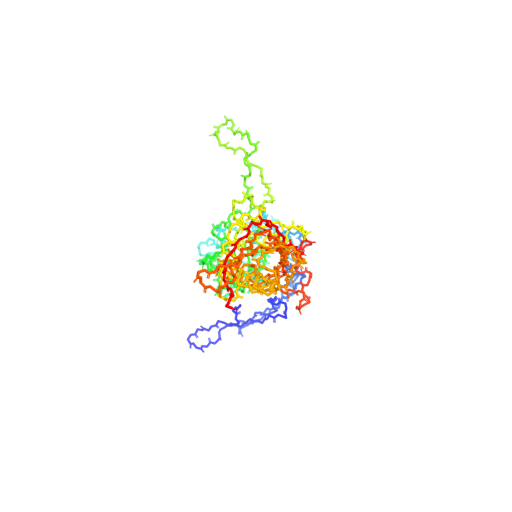-3.006 -16.356 1.00 98.56 321 PHE A CA 1
ATOM 2500 C C . PHE A 1 321 ? 6.816 -4.145 -15.581 1.00 98.56 321 PHE A C 1
ATOM 2502 O O . PHE A 1 321 ? 5.812 -4.714 -16.014 1.00 98.56 321 PHE A O 1
ATOM 2509 N N . HIS A 1 322 ? 7.391 -4.448 -14.425 1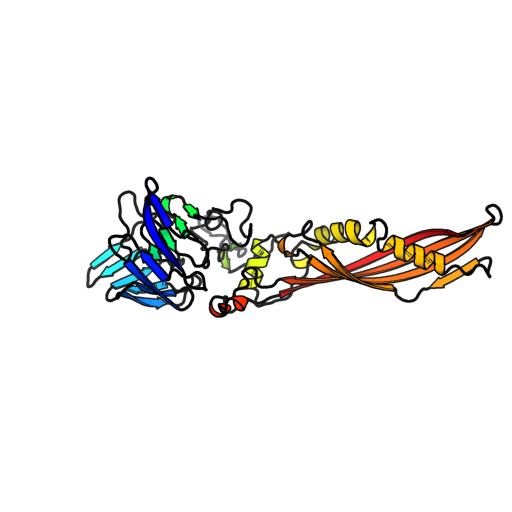.00 98.25 322 HIS A N 1
ATOM 2510 C CA . HIS A 1 322 ? 6.874 -5.429 -13.494 1.00 98.25 322 HIS A CA 1
ATOM 2511 C C . HIS A 1 322 ? 7.130 -4.984 -12.055 1.00 98.25 322 HIS A C 1
ATOM 2513 O O . HIS A 1 322 ? 8.277 -4.759 -11.654 1.00 98.25 322 HIS A O 1
ATOM 2519 N N . ASP A 1 323 ? 6.074 -4.972 -11.258 1.00 97.06 323 ASP A N 1
ATOM 2520 C CA . ASP A 1 323 ? 6.117 -4.762 -9.818 1.00 97.06 323 ASP A CA 1
ATOM 2521 C C . ASP A 1 323 ? 5.152 -5.718 -9.102 1.00 97.06 323 ASP A C 1
ATOM 2523 O O . ASP A 1 323 ? 4.269 -6.305 -9.730 1.00 97.06 323 ASP A O 1
ATOM 2527 N N . VAL A 1 324 ? 5.339 -5.902 -7.797 1.00 94.69 324 VAL A N 1
ATOM 2528 C CA . VAL A 1 324 ? 4.415 -6.654 -6.940 1.00 94.69 324 VAL A CA 1
ATOM 2529 C C . VAL A 1 324 ? 4.095 -5.790 -5.736 1.00 94.69 324 VAL A C 1
ATOM 2531 O O . VAL A 1 324 ? 4.972 -5.525 -4.916 1.00 94.69 324 VAL A O 1
ATOM 2534 N N . PHE A 1 325 ? 2.833 -5.391 -5.609 1.00 90.56 325 PHE A N 1
ATOM 2535 C CA . PHE A 1 325 ? 2.366 -4.753 -4.389 1.00 90.56 325 PHE A CA 1
ATOM 2536 C C . PHE A 1 325 ? 2.009 -5.847 -3.382 1.00 90.56 325 PHE A C 1
ATOM 2538 O O . PHE A 1 325 ? 1.094 -6.638 -3.622 1.00 90.56 325 PHE A O 1
ATOM 2545 N N . SER A 1 326 ? 2.773 -5.931 -2.297 1.00 85.75 326 SER A N 1
ATOM 2546 C CA . SER A 1 326 ? 2.588 -6.893 -1.205 1.00 85.75 326 SER A CA 1
ATOM 2547 C C . SER A 1 326 ? 1.943 -6.242 0.017 1.00 85.75 326 SER A C 1
ATOM 2549 O O . SER A 1 326 ? 1.717 -5.033 0.019 1.00 85.75 326 SER A O 1
ATOM 2551 N N . ASP A 1 327 ? 1.678 -7.050 1.048 1.00 76.19 327 ASP A N 1
ATOM 2552 C CA . ASP A 1 327 ? 1.092 -6.604 2.312 1.00 76.19 327 ASP A CA 1
ATOM 2553 C C . ASP A 1 327 ? 1.774 -5.325 2.829 1.00 76.19 327 ASP A C 1
ATOM 2555 O O . ASP A 1 327 ? 2.970 -5.351 3.144 1.00 76.19 327 ASP A O 1
ATOM 2559 N N . PRO A 1 328 ? 1.051 -4.192 2.900 1.00 72.00 328 PRO A N 1
ATOM 2560 C CA . PRO A 1 328 ? 1.628 -2.948 3.383 1.00 72.00 328 PRO A CA 1
ATOM 2561 C C . PRO A 1 328 ? 1.930 -2.987 4.889 1.00 72.00 328 PRO A C 1
ATOM 2563 O O . PRO A 1 328 ? 2.766 -2.209 5.350 1.00 72.00 328 PRO A O 1
ATOM 2566 N N . ALA A 1 329 ? 1.264 -3.861 5.649 1.00 70.06 329 ALA A N 1
ATOM 2567 C CA . ALA A 1 329 ? 1.416 -4.012 7.093 1.00 70.06 329 ALA A CA 1
ATOM 2568 C C . ALA A 1 329 ? 2.309 -5.201 7.496 1.00 70.06 329 ALA A C 1
ATOM 2570 O O . ALA A 1 329 ? 2.716 -5.267 8.657 1.00 70.06 329 ALA A O 1
ATOM 2571 N N . ASP A 1 330 ? 2.642 -6.086 6.549 1.00 70.00 330 ASP A N 1
ATOM 2572 C CA . ASP A 1 330 ? 3.457 -7.295 6.751 1.00 70.00 330 ASP A CA 1
ATOM 2573 C C . ASP A 1 330 ? 2.919 -8.196 7.886 1.00 70.00 330 ASP A C 1
ATOM 2575 O O . ASP A 1 330 ? 3.669 -8.738 8.694 1.00 70.00 330 ASP A O 1
ATOM 2579 N N . LEU A 1 331 ? 1.592 -8.332 7.975 1.00 68.19 331 LEU A N 1
ATOM 2580 C CA . LEU A 1 331 ? 0.857 -9.102 8.982 1.00 68.19 331 LEU A CA 1
ATOM 2581 C C . LEU A 1 331 ? 1.318 -10.560 9.043 1.00 68.19 331 LEU A C 1
ATOM 2583 O O . LEU A 1 331 ? 1.437 -11.127 10.134 1.00 68.19 331 LEU A O 1
ATOM 2587 N N . ASP A 1 332 ? 1.633 -11.148 7.890 1.00 64.50 332 ASP A N 1
ATOM 2588 C CA . ASP A 1 332 ? 2.147 -12.513 7.776 1.00 64.50 332 ASP A CA 1
ATOM 2589 C C . ASP A 1 332 ? 3.444 -12.714 8.569 1.00 64.50 332 ASP A C 1
ATOM 2591 O O . ASP A 1 332 ? 3.601 -13.727 9.259 1.00 64.50 332 ASP A O 1
ATOM 2595 N N . SER A 1 333 ? 4.370 -11.747 8.539 1.00 63.00 333 SER A N 1
ATOM 2596 C CA . SER A 1 333 ? 5.639 -11.864 9.270 1.00 63.00 333 SER A CA 1
ATOM 2597 C C . SER A 1 333 ? 5.449 -11.817 10.790 1.00 63.00 333 SER A C 1
ATOM 2599 O O . SER A 1 333 ? 6.281 -12.342 11.539 1.00 63.00 333 SER A O 1
ATOM 2601 N N . PHE A 1 334 ? 4.313 -11.284 11.246 1.00 60.88 334 PHE A N 1
ATOM 2602 C CA . PHE A 1 334 ? 3.880 -11.286 12.641 1.00 60.88 334 PHE A CA 1
ATOM 2603 C C . PHE A 1 334 ? 2.986 -12.485 13.007 1.00 60.88 334 PHE A C 1
ATOM 2605 O O . PHE A 1 334 ? 2.573 -12.601 14.163 1.00 60.88 334 PHE A O 1
ATOM 2612 N N . GLY A 1 335 ? 2.705 -13.397 12.066 1.00 60.44 335 GLY A N 1
ATOM 2613 C CA . GLY A 1 335 ? 1.805 -14.537 12.273 1.00 60.44 335 GLY A CA 1
ATOM 2614 C C . GLY A 1 335 ? 0.337 -14.129 12.416 1.00 60.44 335 GLY A C 1
ATOM 2615 O O . GLY A 1 335 ? -0.412 -14.773 13.153 1.00 60.44 335 GLY A O 1
ATOM 2616 N N . LEU A 1 336 ? -0.044 -13.025 11.767 1.00 63.97 336 LEU A N 1
ATOM 2617 C CA . LEU A 1 336 ? -1.371 -12.409 11.814 1.00 63.97 336 LEU A CA 1
ATOM 2618 C C . LEU A 1 336 ? -2.110 -12.506 10.477 1.00 63.97 336 LEU A C 1
ATOM 2620 O O . LEU A 1 336 ? -3.026 -11.728 10.232 1.00 63.97 336 LEU A O 1
ATOM 2624 N N . ASP A 1 337 ? -1.749 -13.483 9.652 1.00 59.81 337 ASP A N 1
ATOM 2625 C CA . ASP A 1 337 ? -2.399 -13.852 8.386 1.00 59.81 337 ASP A CA 1
ATOM 2626 C C . ASP A 1 337 ? -3.932 -13.974 8.507 1.00 59.81 337 ASP A C 1
ATOM 2628 O O . ASP A 1 337 ? -4.686 -13.708 7.578 1.00 59.81 337 ASP A O 1
ATOM 2632 N N . ARG A 1 338 ? -4.430 -14.328 9.697 1.00 55.75 338 ARG A N 1
ATOM 2633 C CA . ARG A 1 338 ? -5.869 -14.396 10.013 1.00 55.75 338 ARG A CA 1
ATOM 2634 C C . ARG A 1 338 ? -6.570 -13.043 10.174 1.00 55.75 338 ARG A C 1
ATOM 2636 O O . ARG A 1 338 ? -7.799 -13.015 10.199 1.00 55.75 338 ARG A O 1
ATOM 2643 N N . LEU A 1 339 ? -5.819 -11.963 10.392 1.00 59.38 339 LEU A N 1
ATOM 2644 C CA . LEU A 1 339 ? -6.335 -10.587 10.455 1.00 59.38 339 LEU A CA 1
ATOM 2645 C C . LEU A 1 339 ? -6.431 -9.955 9.071 1.00 59.38 339 LEU A C 1
ATOM 2647 O O . LEU A 1 339 ? -7.088 -8.921 8.925 1.00 59.38 339 LEU A O 1
ATOM 2651 N N . ASP A 1 340 ? -5.802 -10.579 8.080 1.00 58.31 340 ASP A N 1
ATOM 2652 C CA . ASP A 1 340 ? -5.984 -10.213 6.696 1.00 58.31 340 ASP A CA 1
ATOM 2653 C C . ASP A 1 340 ? -7.413 -10.556 6.259 1.00 58.31 340 ASP A C 1
ATOM 2655 O O . ASP A 1 340 ? -8.005 -11.568 6.654 1.00 58.31 340 ASP A O 1
ATOM 2659 N N . PHE A 1 341 ? -8.020 -9.667 5.472 1.00 57.56 341 PHE A N 1
ATOM 2660 C CA . PHE A 1 341 ? -9.326 -9.954 4.898 1.00 57.56 341 PHE A CA 1
ATOM 2661 C C . PHE A 1 341 ? -9.206 -11.217 4.024 1.00 57.56 341 PHE A C 1
ATOM 2663 O O . PHE A 1 341 ? -8.159 -11.438 3.422 1.00 57.56 341 PHE A O 1
ATOM 2670 N N . PRO A 1 342 ? -10.262 -12.037 3.859 1.00 53.75 342 PRO A N 1
ATOM 2671 C CA . PRO A 1 342 ? -10.196 -13.272 3.062 1.00 53.75 342 PRO A CA 1
ATOM 2672 C C . PRO A 1 342 ? -9.700 -13.096 1.613 1.00 53.75 342 PRO A C 1
ATOM 2674 O O . PRO A 1 342 ? -9.395 -14.077 0.938 1.00 53.75 342 PRO A O 1
ATOM 2677 N N . HIS A 1 343 ? -9.662 -11.854 1.126 1.00 59.94 343 HIS A N 1
ATOM 2678 C CA . HIS A 1 343 ? -9.230 -11.469 -0.212 1.00 59.94 343 HIS A CA 1
ATOM 2679 C C . HIS A 1 343 ? -7.928 -10.653 -0.233 1.00 59.94 343 HIS A C 1
ATOM 2681 O O . HIS A 1 343 ? -7.487 -10.301 -1.332 1.00 59.94 343 HIS A O 1
ATOM 2687 N N . SER A 1 344 ? -7.297 -10.420 0.924 1.00 68.69 344 SER A N 1
ATOM 2688 C CA . SER A 1 344 ? -5.961 -9.839 1.052 1.00 68.69 344 SER A CA 1
ATOM 2689 C C . SER A 1 344 ? -4.951 -10.685 0.302 1.00 68.69 344 SER A C 1
ATOM 2691 O O . SER A 1 344 ? -4.671 -11.814 0.695 1.00 68.69 344 SER A O 1
ATOM 2693 N N . ASN A 1 345 ? -4.437 -10.180 -0.814 1.00 76.19 345 ASN A N 1
ATOM 2694 C CA . ASN A 1 345 ? -3.425 -10.895 -1.580 1.00 76.19 345 ASN A CA 1
ATOM 2695 C C . ASN A 1 345 ? -2.488 -9.905 -2.271 1.00 76.19 345 ASN A C 1
ATOM 2697 O O . ASN A 1 345 ? -2.965 -8.937 -2.879 1.00 76.19 345 ASN A O 1
ATOM 2701 N N . PRO A 1 346 ? -1.171 -10.182 -2.283 1.00 88.00 346 PRO A N 1
ATOM 2702 C CA . PRO A 1 346 ? -0.259 -9.486 -3.168 1.00 88.00 346 PRO A CA 1
ATOM 2703 C C . PRO A 1 346 ? -0.751 -9.557 -4.614 1.00 88.00 346 PRO A C 1
ATOM 2705 O O . PRO A 1 346 ? -1.249 -10.593 -5.061 1.00 88.00 346 PRO A O 1
ATOM 2708 N N . PHE A 1 347 ? -0.589 -8.470 -5.362 1.00 89.25 347 PHE A N 1
ATOM 2709 C CA . PHE A 1 347 ? -0.987 -8.425 -6.765 1.00 89.25 347 PHE A CA 1
ATOM 2710 C C . PHE A 1 347 ? 0.141 -7.914 -7.650 1.00 89.25 347 PHE A C 1
ATOM 2712 O O . PHE A 1 347 ? 0.962 -7.080 -7.261 1.00 89.25 347 PHE A O 1
ATOM 2719 N N . ILE A 1 348 ? 0.174 -8.451 -8.866 1.00 95.88 348 ILE A N 1
ATOM 2720 C CA . ILE A 1 348 ? 1.157 -8.080 -9.875 1.00 95.88 348 ILE A CA 1
ATOM 2721 C C . ILE A 1 348 ? 0.708 -6.782 -10.548 1.00 95.88 348 ILE A C 1
ATOM 2723 O O . ILE A 1 348 ? -0.478 -6.577 -10.828 1.00 95.88 348 ILE A O 1
ATOM 2727 N N . ILE A 1 349 ? 1.681 -5.919 -10.825 1.00 97.12 349 ILE A N 1
ATOM 2728 C CA . ILE A 1 349 ? 1.517 -4.718 -11.628 1.00 97.12 349 ILE A CA 1
ATOM 2729 C C . ILE A 1 349 ? 2.396 -4.831 -12.868 1.00 97.12 349 ILE A C 1
ATOM 2731 O O . ILE A 1 349 ? 3.617 -4.958 -12.755 1.00 97.12 349 ILE A O 1
ATOM 2735 N N . THR A 1 350 ? 1.799 -4.722 -14.053 1.00 98.00 350 THR A N 1
ATOM 2736 C CA . THR A 1 350 ? 2.534 -4.780 -15.325 1.00 98.00 350 THR A CA 1
ATOM 2737 C C . THR A 1 350 ? 2.205 -3.619 -16.254 1.00 98.00 350 THR A C 1
ATOM 2739 O O . THR A 1 350 ? 1.141 -3.012 -16.189 1.00 98.00 350 THR A O 1
ATOM 2742 N N . ASP A 1 351 ? 3.122 -3.271 -17.150 1.00 98.44 351 ASP A N 1
ATOM 2743 C CA . ASP A 1 351 ? 2.763 -2.528 -18.360 1.00 98.44 351 ASP A CA 1
ATOM 2744 C C . ASP A 1 351 ? 3.871 -2.632 -19.410 1.00 98.44 351 ASP A C 1
ATOM 2746 O O . ASP A 1 351 ? 5.002 -3.012 -19.099 1.00 98.44 351 ASP A O 1
ATOM 2750 N N . ASN A 1 352 ? 3.544 -2.291 -20.656 1.00 98.25 352 ASN A N 1
ATOM 2751 C CA . ASN A 1 352 ? 4.485 -2.315 -21.767 1.00 98.25 352 ASN A CA 1
ATOM 2752 C C . ASN A 1 352 ? 4.481 -1.004 -22.560 1.00 98.25 352 ASN A C 1
ATOM 2754 O O . ASN A 1 352 ? 3.439 -0.358 -22.730 1.00 98.25 352 ASN A O 1
ATOM 2758 N N . TRP A 1 353 ? 5.648 -0.655 -23.099 1.00 98.38 353 TRP A N 1
ATOM 2759 C CA . TRP A 1 353 ? 5.840 0.446 -24.042 1.00 98.38 353 TRP A CA 1
ATOM 2760 C C . TRP A 1 353 ? 6.725 -0.021 -25.187 1.00 98.38 353 TRP A C 1
ATOM 2762 O O . TRP A 1 353 ? 7.642 -0.810 -24.979 1.00 98.38 353 TRP A O 1
ATOM 2772 N N . SER A 1 354 ? 6.490 0.532 -26.369 1.00 97.44 354 SER A N 1
ATOM 2773 C CA . SER A 1 354 ? 7.374 0.383 -27.519 1.00 97.44 354 SER A CA 1
ATOM 2774 C C . SER A 1 354 ? 7.687 1.774 -28.041 1.00 97.44 354 SER A C 1
ATOM 2776 O O . SER A 1 354 ? 6.769 2.543 -28.332 1.00 97.44 354 SER A O 1
ATOM 2778 N N . VAL A 1 355 ? 8.969 2.108 -28.146 1.00 96.50 355 VAL A N 1
ATOM 2779 C CA . VAL A 1 355 ? 9.418 3.416 -28.640 1.00 96.50 355 VAL A CA 1
ATOM 2780 C C . VAL A 1 355 ? 10.482 3.263 -29.705 1.00 96.50 355 VAL A C 1
ATOM 2782 O O . VAL A 1 355 ? 11.242 2.297 -29.716 1.00 96.50 355 VAL A O 1
ATOM 2785 N N . THR A 1 356 ? 10.553 4.236 -30.603 1.00 96.38 356 THR A N 1
ATOM 2786 C CA . THR A 1 356 ? 11.640 4.341 -31.573 1.00 96.38 356 THR A CA 1
ATOM 2787 C C . THR A 1 356 ? 12.829 5.065 -30.959 1.00 96.38 356 THR A C 1
ATOM 2789 O O . THR A 1 356 ? 12.650 6.022 -30.211 1.00 96.38 356 THR A O 1
ATOM 2792 N N . THR A 1 357 ? 14.040 4.654 -31.320 1.00 94.81 357 THR A N 1
ATOM 2793 C CA . THR A 1 357 ? 15.287 5.321 -30.930 1.00 94.81 357 THR A CA 1
ATOM 2794 C C . THR A 1 357 ? 16.163 5.547 -32.154 1.00 94.81 357 THR A C 1
ATOM 2796 O O . THR A 1 357 ? 16.116 4.777 -33.119 1.00 94.81 357 THR A O 1
ATOM 2799 N N . SER A 1 358 ? 16.959 6.608 -32.124 1.00 95.50 358 SER A N 1
ATOM 2800 C CA . SER A 1 358 ? 17.938 6.905 -33.160 1.00 95.50 358 SER A CA 1
ATOM 2801 C C . SER A 1 358 ? 19.058 7.764 -32.608 1.00 95.50 358 SER A C 1
ATOM 2803 O O . SER A 1 358 ? 18.798 8.630 -31.782 1.00 95.50 358 SER A O 1
ATOM 2805 N N . GLY A 1 359 ? 20.261 7.605 -33.139 1.00 95.25 359 GLY A N 1
ATOM 2806 C CA . GLY A 1 359 ? 21.395 8.449 -32.792 1.00 95.25 359 GLY A CA 1
ATOM 2807 C C . GLY A 1 359 ? 22.443 8.469 -33.891 1.00 95.25 359 GLY A C 1
ATOM 2808 O O . GLY A 1 359 ? 22.327 7.786 -34.912 1.00 95.25 359 GLY A O 1
ATOM 2809 N N . SER A 1 360 ? 23.470 9.284 -33.690 1.00 96.38 360 SER A N 1
ATOM 2810 C CA . SER A 1 360 ? 24.566 9.444 -34.640 1.00 96.38 360 SER A CA 1
ATOM 2811 C C . SER A 1 360 ? 25.855 9.835 -33.936 1.00 96.38 360 SER A C 1
ATOM 2813 O O . SER A 1 360 ? 25.820 10.513 -32.910 1.00 96.38 360 SER A O 1
ATOM 2815 N N . GLY A 1 361 ? 26.989 9.493 -34.533 1.00 96.19 361 GLY A N 1
ATOM 2816 C CA . GLY A 1 361 ? 28.300 9.907 -34.056 1.00 96.19 361 GLY A CA 1
ATOM 2817 C C . GLY A 1 361 ? 29.378 9.663 -35.102 1.00 96.19 361 GLY A C 1
ATOM 2818 O O . GLY A 1 361 ? 29.080 9.404 -36.266 1.00 96.19 361 GLY A O 1
ATOM 2819 N N . TYR A 1 362 ? 30.637 9.732 -34.674 1.00 95.81 362 TYR A N 1
ATOM 2820 C CA . TYR A 1 362 ? 31.781 9.426 -35.525 1.00 95.81 362 TYR A CA 1
ATOM 2821 C C . TYR A 1 362 ? 32.850 8.622 -34.776 1.00 95.81 362 TYR A C 1
ATOM 2823 O O . TYR A 1 362 ? 32.888 8.601 -33.539 1.00 95.81 362 TYR A O 1
ATOM 2831 N N . ILE A 1 363 ? 33.711 7.949 -35.538 1.00 94.69 363 ILE A N 1
ATOM 2832 C CA . ILE A 1 363 ? 34.976 7.375 -35.070 1.00 94.69 363 ILE A CA 1
ATOM 2833 C C . ILE A 1 363 ? 36.127 7.919 -35.917 1.00 94.69 363 ILE A C 1
ATOM 2835 O O . ILE A 1 363 ? 35.985 8.043 -37.134 1.00 94.69 363 ILE A O 1
ATOM 2839 N N . GLU A 1 364 ? 37.227 8.269 -35.252 1.00 87.81 364 GLU A N 1
ATOM 2840 C CA . GLU A 1 364 ? 38.490 8.681 -35.883 1.00 87.81 364 GLU A CA 1
ATOM 2841 C C . GLU A 1 364 ? 39.249 7.495 -36.483 1.00 87.81 364 GLU A C 1
ATOM 2843 O O . GLU A 1 364 ? 39.220 6.399 -35.867 1.00 87.81 364 GLU A O 1
#

InterPro domains:
  IPR022385 Rhs repeat-associated core [TIGR03696] (92-166)